Protein AF-A0A2D4MB82-F1 (afdb_monomer_lite)

Secondary structure (DSSP, 8-state):
-HHHHHHHHHHHHHHHHHHHHHHHHHHS-S-SS--TTHHHHHHHHHHHHHHS---SHHHHHHHHHHHHHHHHHHTTT----HHHHHHHHHHHHHT-S--S--SS---TT--SSSTTTTTT----GGGTTT-------GGGGG--S---HHHHHHHHHHHHHHHHHHHHHHHHHHTT-TTHHHHHHHHHHHHHHHHTTGGGS-HHHHHHHHHHHHHH----------PPPPPPPPPPPPPP---SS--TTS--SS-HHHHHHHHHHHHHHHHHHHHHHHHHHHHHHHHHHHHHHHHHHHHHHHHHHHHHHHHHHHHHHHHHHHHHHT-

InterPro domains:
  IPR007276 Nucleolar protein 14 [PF04147] (17-317)
  IPR007276 Nucleolar protein 14 [PTHR23183] (17-327)

Radius of gyration: 59.54 Å; chains: 1; bounding box: 138×46×168 Å

pLDDT: mean 82.27, std 13.87, range [28.53, 97.56]

Sequence (327 aa):
IEGIVLIMVDNLYIFFQLLYLKIITILFPTSDFWHPVVTPSLVYMSQLLTKCAVRTEEDIVKGLFICCLFLDYTSLAQRFVPELANFLLGVLHLAIPSKETQGYSLLPPFVSLGKHSNLLVVSEKSGTETWQKQNISLHVLSRSTGKNKIETNNLRLSCVALALALVQRCTVLYGELPSFREIMGPVRLLLSSLGLQATKYPPQLQELHQSVLEKLDVPGTYRPLVCDKRKPVPLKLYTPKIVKVLEFGRKQGSSKQEQERQRLVHKHRRELKGAVREIRRDNQFLAKMQLAEVMERDSERKRKVKQLFQSLAQQEGDWKALKRKKR

Structure (mmCIF, N/CA/C/O backbone):
data_AF-A0A2D4MB82-F1
#
_entry.id   AF-A0A2D4MB82-F1
#
loop_
_atom_site.group_PDB
_atom_site.id
_atom_site.type_symbol
_atom_site.label_atom_id
_atom_site.label_alt_id
_atom_site.label_comp_id
_atom_site.label_asym_id
_atom_site.label_entity_id
_atom_site.label_seq_id
_atom_site.pdbx_PDB_ins_code
_atom_site.Cartn_x
_atom_site.Cartn_y
_atom_site.Cartn_z
_atom_site.occupancy
_atom_site.B_iso_or_equiv
_atom_site.auth_seq_id
_atom_site.auth_comp_id
_atom_site.auth_asym_id
_atom_site.auth_atom_id
_atom_site.pdbx_PDB_model_num
ATOM 1 N N . ILE A 1 1 ? -8.075 10.730 48.692 1.00 44.16 1 ILE A N 1
ATOM 2 C CA . ILE A 1 1 ? -8.404 11.959 47.927 1.00 44.16 1 ILE A CA 1
ATOM 3 C C . ILE A 1 1 ? -7.367 12.173 46.826 1.00 44.16 1 ILE A C 1
ATOM 5 O O . ILE A 1 1 ? -7.759 12.234 45.671 1.00 44.16 1 ILE A O 1
ATOM 9 N N . GLU A 1 2 ? -6.067 12.121 47.129 1.00 28.53 2 GLU A N 1
ATOM 10 C CA . GLU A 1 2 ? -4.990 12.254 46.124 1.00 28.53 2 GLU A CA 1
ATOM 11 C C . GLU A 1 2 ? -5.040 11.220 44.982 1.00 28.53 2 GLU A C 1
ATOM 13 O O . GLU A 1 2 ? -4.911 11.589 43.820 1.00 28.53 2 GLU A O 1
ATOM 18 N N . GLY A 1 3 ? -5.348 9.948 45.269 1.00 31.59 3 GLY A N 1
ATOM 19 C CA . GLY A 1 3 ? -5.494 8.924 44.221 1.00 31.59 3 GLY A CA 1
ATOM 20 C C . GLY A 1 3 ? -6.690 9.132 43.278 1.00 31.59 3 GLY A C 1
ATOM 21 O O . GLY A 1 3 ? -6.634 8.731 42.124 1.00 31.59 3 GLY A O 1
ATOM 22 N N . ILE A 1 4 ? -7.760 9.793 43.735 1.00 40.44 4 ILE A N 1
ATOM 23 C CA . ILE A 1 4 ? -8.943 10.091 42.903 1.00 40.44 4 ILE A CA 1
ATOM 24 C C . ILE A 1 4 ? -8.651 11.286 41.989 1.00 40.44 4 ILE A C 1
ATOM 26 O O . ILE A 1 4 ? -9.054 11.286 40.828 1.00 40.44 4 ILE A O 1
ATOM 30 N N . VAL A 1 5 ? -7.906 12.274 42.496 1.00 34.78 5 VAL A N 1
ATOM 31 C CA . VAL A 1 5 ? -7.479 13.448 41.725 1.00 34.78 5 VAL A CA 1
ATOM 32 C C . VAL A 1 5 ? -6.521 13.038 40.604 1.00 34.78 5 VAL A C 1
ATOM 34 O O . VAL A 1 5 ? -6.728 13.458 39.472 1.00 34.78 5 VAL A O 1
ATOM 37 N N . LEU A 1 6 ? -5.551 12.154 40.868 1.00 37.03 6 LEU A N 1
ATOM 38 C CA . LEU A 1 6 ? -4.649 11.622 39.834 1.00 37.03 6 LEU A CA 1
ATOM 39 C C . LEU A 1 6 ? -5.401 10.864 38.727 1.00 37.03 6 LEU A C 1
ATOM 41 O O . LEU A 1 6 ? -5.218 11.167 37.554 1.00 37.03 6 LEU A O 1
ATOM 45 N N . ILE A 1 7 ? -6.332 9.971 39.082 1.00 45.44 7 ILE A N 1
ATOM 46 C CA . ILE A 1 7 ? -7.141 9.228 38.097 1.00 45.44 7 ILE A CA 1
ATOM 47 C C . ILE A 1 7 ? -8.039 10.169 37.272 1.00 45.44 7 ILE A C 1
ATOM 49 O O . ILE A 1 7 ? -8.259 9.935 36.082 1.00 45.44 7 ILE A O 1
ATOM 53 N N . MET A 1 8 ? -8.565 11.242 37.876 1.00 40.94 8 MET A N 1
ATOM 54 C CA . MET A 1 8 ? -9.317 12.269 37.146 1.00 40.94 8 MET A CA 1
ATOM 55 C C . MET A 1 8 ? -8.429 13.054 36.176 1.00 40.94 8 MET A C 1
ATOM 57 O O . MET A 1 8 ? -8.851 13.290 35.046 1.00 40.94 8 MET A O 1
ATOM 61 N N . VAL A 1 9 ? -7.219 13.439 36.591 1.00 49.72 9 VAL A N 1
ATOM 62 C CA . VAL A 1 9 ? -6.260 14.168 35.744 1.00 49.72 9 VAL A CA 1
ATOM 63 C C . VAL A 1 9 ? -5.805 13.298 34.568 1.00 49.72 9 VAL A C 1
ATOM 65 O O . VAL A 1 9 ? -5.815 13.767 33.428 1.00 49.72 9 VAL A O 1
ATOM 68 N N . ASP A 1 10 ? -5.520 12.018 34.810 1.00 59.19 10 ASP A N 1
ATOM 69 C CA . ASP A 1 10 ? -5.133 11.060 33.770 1.00 59.19 10 ASP A CA 1
ATOM 70 C C . ASP A 1 10 ? -6.269 10.824 32.760 1.00 59.19 10 ASP A C 1
ATOM 72 O O . ASP A 1 10 ? -6.055 10.856 31.546 1.00 59.19 10 ASP A O 1
ATOM 76 N N . ASN A 1 11 ? -7.512 10.657 33.230 1.00 60.69 11 ASN A N 1
ATOM 77 C CA . ASN A 1 11 ? -8.668 10.504 32.340 1.00 60.69 11 ASN A CA 1
ATOM 78 C C . ASN A 1 11 ? -8.973 11.775 31.534 1.00 60.69 11 ASN A C 1
ATOM 80 O O . ASN A 1 11 ? -9.380 11.676 30.372 1.00 60.69 11 ASN A O 1
ATOM 84 N N . LEU A 1 12 ? -8.752 12.960 32.111 1.00 64.19 12 LEU A N 1
ATOM 85 C CA . LEU A 1 12 ? -8.925 14.232 31.413 1.00 64.19 12 LEU A CA 1
ATOM 86 C C . LEU A 1 12 ? -7.875 14.404 30.304 1.00 64.19 12 LEU A C 1
ATOM 88 O O . LEU A 1 12 ? -8.217 14.796 29.188 1.00 64.19 12 LEU A O 1
ATOM 92 N N . TYR A 1 13 ? -6.614 14.057 30.575 1.00 71.06 13 TYR A N 1
ATOM 93 C CA . TYR A 1 13 ? -5.539 14.113 29.582 1.00 71.06 13 TYR A CA 1
ATOM 94 C C . TYR A 1 13 ? -5.801 13.169 28.400 1.00 71.06 13 TYR A C 1
ATOM 96 O O . TYR A 1 13 ? -5.684 13.568 27.239 1.00 71.06 13 TYR A O 1
ATOM 104 N N . ILE A 1 14 ? -6.256 11.944 28.683 1.00 74.56 14 ILE A N 1
ATOM 105 C CA . ILE A 1 14 ? -6.646 10.970 27.653 1.00 74.56 14 ILE A CA 1
ATOM 106 C C . ILE A 1 14 ? -7.786 11.519 26.785 1.00 74.56 14 ILE A C 1
ATOM 108 O O . ILE A 1 14 ? -7.763 11.374 25.562 1.00 74.56 14 ILE A O 1
ATOM 112 N N . PHE A 1 15 ? -8.772 12.185 27.388 1.00 77.00 15 PHE A N 1
ATOM 113 C CA . PHE A 1 15 ? -9.867 12.802 26.643 1.00 77.00 15 PHE A CA 1
ATOM 114 C C . PHE A 1 15 ? -9.373 13.899 25.684 1.00 77.00 15 PHE A C 1
ATOM 116 O O . PHE A 1 15 ? -9.753 13.905 24.511 1.00 77.00 15 PHE A O 1
ATOM 123 N N . PHE A 1 16 ? -8.471 14.776 26.136 1.00 82.00 16 PHE A N 1
ATOM 124 C CA . PHE A 1 16 ? -7.858 15.785 25.266 1.00 82.00 16 PHE A CA 1
ATOM 125 C C . PHE A 1 16 ? -7.065 15.166 24.114 1.00 82.00 16 PHE A C 1
ATOM 127 O O . PHE A 1 16 ? -7.128 15.659 22.987 1.00 82.00 16 PHE A O 1
ATOM 134 N N . GLN A 1 17 ? -6.369 14.057 24.358 1.00 85.06 17 GLN A N 1
ATOM 135 C CA . GLN A 1 17 ? -5.616 13.357 23.321 1.00 85.06 17 GLN A CA 1
ATOM 136 C C . GLN A 1 17 ? -6.526 12.757 22.237 1.00 85.06 17 GLN A C 1
ATOM 138 O O . GLN A 1 17 ? -6.220 12.847 21.048 1.00 85.06 17 GLN A O 1
ATOM 143 N N . LEU A 1 18 ? -7.684 12.214 22.621 1.00 85.06 18 LEU A N 1
ATOM 144 C CA . LEU A 1 18 ? -8.699 11.737 21.677 1.00 85.06 18 LEU A CA 1
ATOM 145 C C . LEU A 1 18 ? -9.309 12.882 20.852 1.00 85.06 18 LEU A C 1
ATOM 147 O O . LEU A 1 18 ? -9.50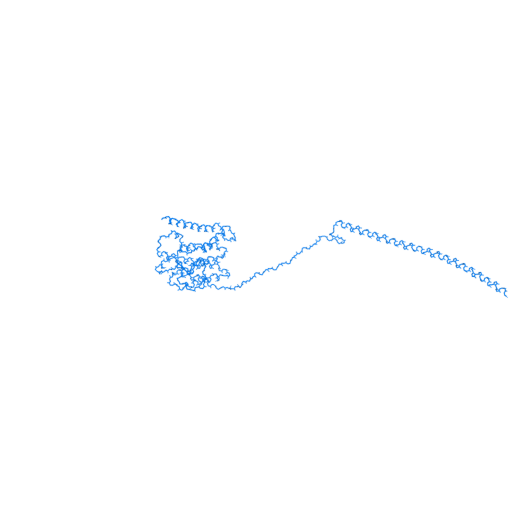0 12.741 19.641 1.00 85.06 18 LEU A O 1
ATOM 151 N N . LEU A 1 19 ? -9.570 14.035 21.476 1.00 87.88 19 LEU A N 1
ATOM 152 C CA . LEU A 1 19 ? -10.040 15.230 20.769 1.00 87.88 19 LEU A CA 1
ATOM 153 C C . LEU A 1 19 ? -9.004 15.756 19.774 1.00 87.88 19 LEU A C 1
ATOM 155 O O . LEU A 1 19 ? -9.364 16.112 18.653 1.00 87.88 19 LEU A O 1
ATOM 159 N N . TYR A 1 20 ? -7.725 15.758 20.149 1.00 91.19 20 TYR A N 1
ATOM 160 C CA . TYR A 1 20 ? -6.635 16.177 19.272 1.00 91.19 20 TYR A CA 1
ATOM 161 C C . TYR A 1 20 ? -6.609 15.361 17.971 1.00 91.19 20 TYR A C 1
ATOM 163 O O . TYR A 1 20 ? -6.527 15.925 16.878 1.00 91.19 20 TYR A O 1
ATOM 171 N N . LEU A 1 21 ? -6.793 14.041 18.068 1.00 91.50 21 LEU A N 1
ATOM 172 C CA . LEU A 1 21 ? -6.873 13.157 16.902 1.00 91.50 21 LEU A CA 1
ATOM 173 C C . LEU A 1 21 ? -8.085 13.455 16.011 1.00 91.50 21 LEU A C 1
ATOM 175 O O . LEU A 1 21 ? -7.974 13.334 14.789 1.00 91.50 21 LEU A O 1
ATOM 179 N N . LYS A 1 22 ? -9.220 13.885 16.583 1.00 91.31 22 LYS A N 1
ATOM 180 C CA . LYS A 1 22 ? -10.372 14.343 15.792 1.00 91.31 22 LYS A CA 1
ATOM 181 C C . LYS A 1 22 ? -10.084 15.673 15.100 1.00 91.31 22 LYS A C 1
ATOM 183 O O . LYS A 1 22 ? -10.397 15.813 13.922 1.00 91.31 22 LYS A O 1
ATOM 188 N N . ILE A 1 23 ? -9.464 16.627 15.788 1.00 92.94 23 ILE A N 1
ATOM 189 C CA . ILE A 1 23 ? -9.133 17.944 15.223 1.00 92.94 23 ILE A CA 1
ATOM 190 C C . ILE A 1 23 ? -8.204 17.802 14.011 1.00 92.94 23 ILE A C 1
ATOM 192 O O . ILE A 1 23 ? -8.423 18.462 12.997 1.00 92.94 23 ILE A O 1
ATOM 196 N N . ILE A 1 24 ? -7.231 16.885 14.062 1.00 92.62 24 ILE A N 1
ATOM 197 C CA . ILE A 1 24 ? -6.336 16.611 12.928 1.00 92.62 24 ILE A CA 1
ATOM 198 C C . ILE A 1 24 ? -7.120 16.232 11.658 1.00 92.62 24 ILE A C 1
ATOM 200 O O . ILE A 1 24 ? -6.752 16.701 10.586 1.00 92.62 24 ILE A O 1
ATOM 204 N N . THR A 1 25 ? -8.221 15.468 11.758 1.00 90.50 25 THR A N 1
ATOM 205 C CA . THR A 1 25 ? -9.054 15.115 10.579 1.00 90.50 25 THR A CA 1
ATOM 206 C C . THR A 1 25 ? -9.735 16.307 9.920 1.00 90.50 25 THR A C 1
ATOM 208 O O . THR A 1 25 ? -10.093 16.232 8.751 1.00 90.50 25 THR A O 1
ATOM 211 N N . ILE A 1 26 ? -9.954 17.385 10.675 1.00 91.75 26 ILE A N 1
ATOM 212 C CA . ILE A 1 26 ? -10.626 18.596 10.193 1.00 91.75 26 ILE A CA 1
ATOM 213 C C . ILE A 1 26 ? -9.596 19.564 9.603 1.00 91.75 26 ILE A C 1
ATOM 215 O O . ILE A 1 26 ? -9.878 20.239 8.619 1.00 91.75 26 ILE A O 1
ATOM 219 N N . LEU A 1 27 ? -8.407 19.637 10.208 1.00 93.94 27 LEU A N 1
ATOM 220 C CA . LEU A 1 27 ? -7.361 20.576 9.807 1.00 93.94 27 LEU A CA 1
ATOM 221 C C . LEU A 1 27 ? -6.515 20.087 8.628 1.00 93.94 27 LEU A C 1
ATOM 223 O O . LEU A 1 27 ? -6.039 20.914 7.853 1.00 93.94 27 LEU A O 1
ATOM 227 N N . PHE A 1 28 ? -6.292 18.777 8.504 1.00 92.69 28 PHE A N 1
ATOM 228 C CA . PHE A 1 28 ? -5.344 18.216 7.540 1.00 92.69 28 PHE A CA 1
ATOM 229 C C . PHE A 1 28 ? -6.004 17.220 6.578 1.00 92.69 28 PHE A C 1
ATOM 231 O O . PHE A 1 28 ? -6.907 16.484 6.979 1.00 92.69 28 PHE A O 1
ATOM 238 N N . PRO A 1 29 ? -5.528 17.142 5.319 1.00 92.50 29 PRO A N 1
ATOM 239 C CA . PRO A 1 29 ? -6.031 16.176 4.351 1.00 92.50 29 PRO A CA 1
ATOM 240 C C . PRO A 1 29 ? -5.658 14.742 4.752 1.00 92.50 29 PRO A C 1
ATOM 242 O O . PRO A 1 29 ? -4.519 14.446 5.113 1.00 92.50 29 PRO A O 1
ATOM 245 N N . THR A 1 30 ? -6.623 13.827 4.662 1.00 90.38 30 THR A N 1
ATOM 246 C CA . THR A 1 30 ? -6.453 12.410 5.033 1.00 90.38 30 THR A CA 1
ATOM 247 C C . THR A 1 30 ? -6.207 11.487 3.830 1.00 90.38 30 THR A C 1
ATOM 249 O O . THR A 1 30 ? -5.938 10.299 4.005 1.00 90.38 30 THR A O 1
ATOM 252 N N . SER A 1 31 ? -6.253 12.020 2.603 1.00 90.69 31 SER A N 1
ATOM 253 C CA . SER A 1 31 ? -6.076 11.270 1.351 1.00 90.69 31 SER A CA 1
ATOM 254 C C . SER A 1 31 ? -4.615 11.021 0.955 1.00 90.69 31 SER A C 1
ATOM 256 O O . SER A 1 31 ? -4.322 10.042 0.265 1.00 90.69 31 SER A O 1
ATOM 258 N N . ASP A 1 32 ? -3.696 11.890 1.376 1.00 91.25 32 ASP A N 1
ATOM 259 C CA . ASP A 1 32 ? -2.316 11.932 0.875 1.00 91.25 32 ASP A CA 1
ATOM 260 C C . ASP A 1 32 ? -1.520 10.672 1.201 1.00 91.25 32 ASP A C 1
ATOM 262 O O . ASP A 1 32 ? -1.630 10.125 2.300 1.00 91.25 32 ASP A O 1
ATOM 266 N N . PHE A 1 33 ? -0.673 10.214 0.267 1.00 88.62 33 PHE A N 1
ATOM 267 C CA . PHE A 1 33 ? 0.158 9.012 0.443 1.00 88.62 33 PHE A CA 1
ATOM 268 C C . PHE A 1 33 ? 0.945 9.043 1.762 1.00 88.62 33 PHE A C 1
ATOM 270 O O . PHE A 1 33 ? 0.867 8.100 2.553 1.00 88.62 33 PHE A O 1
ATOM 277 N N . TRP A 1 34 ? 1.614 10.164 2.026 1.00 92.62 34 TRP A N 1
ATOM 278 C CA . TRP A 1 34 ? 2.349 10.435 3.254 1.00 92.62 34 TRP A CA 1
ATOM 279 C C . TRP A 1 34 ? 2.125 11.888 3.676 1.00 92.62 34 TRP A C 1
ATOM 281 O O . TRP A 1 34 ? 2.213 12.787 2.842 1.00 92.62 34 TRP A O 1
ATOM 291 N N . HIS A 1 35 ? 1.859 12.115 4.962 1.00 93.19 35 HIS A N 1
ATOM 292 C CA . HIS A 1 35 ? 1.662 13.448 5.526 1.00 93.19 35 HIS A CA 1
ATOM 293 C C . HIS A 1 35 ? 2.328 13.529 6.910 1.00 93.19 35 HIS A C 1
ATOM 295 O O . HIS A 1 35 ? 2.111 12.638 7.740 1.00 93.19 35 HIS A O 1
ATOM 301 N N . PRO A 1 36 ? 3.090 14.597 7.209 1.00 94.31 36 PRO A N 1
ATOM 302 C CA . PRO A 1 36 ? 3.935 14.680 8.402 1.00 94.31 36 PRO A CA 1
ATOM 303 C C . PRO A 1 36 ? 3.171 14.635 9.730 1.00 94.31 36 PRO A C 1
ATOM 305 O O . PRO A 1 36 ? 3.769 14.308 10.746 1.00 94.31 36 PRO A O 1
ATOM 308 N N . VAL A 1 37 ? 1.868 14.943 9.742 1.00 93.94 37 VAL A N 1
ATOM 309 C CA . VAL A 1 37 ? 1.029 14.916 10.960 1.00 93.94 37 VAL A CA 1
ATOM 310 C C . VAL A 1 37 ? 0.039 13.747 10.962 1.00 93.94 37 VAL A C 1
ATOM 312 O O . VAL A 1 37 ? -0.203 13.135 11.997 1.00 93.94 37 VAL A O 1
ATOM 315 N N . VAL A 1 38 ? -0.512 13.396 9.796 1.00 93.38 38 VAL A N 1
ATOM 316 C CA . VAL A 1 38 ? -1.610 12.415 9.684 1.00 93.38 38 VAL A CA 1
ATOM 317 C C . VAL A 1 38 ? -1.066 10.989 9.674 1.00 93.38 38 VAL A C 1
ATOM 319 O O . VAL A 1 38 ? -1.625 10.094 10.299 1.00 93.38 38 VAL A O 1
ATOM 322 N N . THR A 1 39 ? 0.064 10.753 9.006 1.00 92.38 39 THR A N 1
ATOM 323 C CA . THR A 1 39 ? 0.702 9.435 9.024 1.00 92.38 39 THR A CA 1
ATOM 324 C C . THR A 1 39 ? 1.157 9.031 10.433 1.00 92.38 39 THR A C 1
ATOM 326 O O . THR A 1 39 ? 0.819 7.921 10.846 1.00 92.38 39 THR A O 1
ATOM 329 N N . PRO A 1 40 ? 1.849 9.879 11.226 1.00 93.94 40 PRO A N 1
ATOM 330 C CA . PRO A 1 40 ? 2.167 9.509 12.602 1.00 93.94 40 PRO A CA 1
ATOM 331 C C . PRO A 1 40 ? 0.933 9.429 13.507 1.00 93.94 40 PRO A C 1
ATOM 333 O O . PRO A 1 40 ? 0.932 8.590 14.404 1.00 93.94 40 PRO A O 1
ATOM 336 N N . SER A 1 41 ? -0.132 10.212 13.278 1.00 92.44 41 SER A N 1
ATOM 337 C CA . SER A 1 41 ? -1.369 10.059 14.060 1.00 92.44 41 SER A CA 1
ATOM 338 C C . SER A 1 41 ? -2.050 8.710 13.799 1.00 92.44 41 SER A C 1
ATOM 340 O O . SER A 1 41 ? -2.489 8.065 14.748 1.00 92.44 41 SER A O 1
ATOM 342 N N . LEU A 1 42 ? -2.056 8.224 12.552 1.00 92.94 42 LEU A N 1
ATOM 343 C CA . LEU A 1 42 ? -2.518 6.875 12.197 1.00 92.94 42 LEU A CA 1
ATOM 344 C C . LEU A 1 42 ? -1.701 5.778 12.894 1.00 92.94 42 LEU A C 1
ATOM 346 O O . LEU A 1 42 ? -2.279 4.850 13.456 1.00 92.94 42 LEU A O 1
ATOM 350 N N . VAL A 1 43 ? -0.369 5.902 12.903 1.00 93.38 43 VAL A N 1
ATOM 351 C CA . VAL A 1 43 ? 0.520 4.958 13.607 1.00 93.38 43 VAL A CA 1
ATOM 352 C C . VAL A 1 43 ? 0.297 5.013 15.120 1.00 93.38 43 VAL A C 1
ATOM 354 O O . VAL A 1 43 ? 0.285 3.986 15.792 1.00 93.38 43 VAL A O 1
ATOM 357 N N . TYR A 1 44 ? 0.083 6.202 15.678 1.00 92.88 44 TYR A N 1
ATOM 358 C CA . TYR A 1 44 ? -0.217 6.348 17.096 1.00 92.88 44 TYR A CA 1
ATOM 359 C C . TYR A 1 44 ? -1.553 5.683 17.460 1.00 92.88 44 TYR A C 1
ATOM 361 O O . TYR A 1 44 ? -1.630 4.914 18.418 1.00 92.88 44 TYR A O 1
ATOM 369 N N . MET A 1 45 ? -2.597 5.892 16.655 1.00 92.25 45 MET A N 1
ATOM 370 C CA . MET A 1 45 ? -3.886 5.226 16.848 1.00 92.25 45 MET A CA 1
ATOM 371 C C . MET A 1 45 ? -3.778 3.696 16.721 1.00 92.25 45 MET A C 1
ATOM 373 O O . MET A 1 45 ? -4.468 2.980 17.448 1.00 92.25 45 MET A O 1
ATOM 377 N N . SER A 1 46 ? -2.898 3.164 15.863 1.00 92.62 46 SER A N 1
ATOM 378 C CA . SER A 1 46 ? -2.737 1.709 15.713 1.00 92.62 46 SER A CA 1
ATOM 379 C C . SER A 1 46 ? -2.025 1.100 16.921 1.00 92.62 46 SER A C 1
ATOM 381 O O . SER A 1 46 ? -2.398 0.024 17.400 1.00 92.62 46 SER A O 1
ATOM 383 N N . GLN A 1 47 ? -1.061 1.825 17.492 1.00 91.31 47 GLN A N 1
ATOM 384 C CA . GLN A 1 47 ? -0.441 1.473 18.768 1.00 91.31 47 GLN A CA 1
ATOM 385 C C . GLN A 1 47 ? -1.458 1.471 19.913 1.00 91.31 47 GLN A C 1
ATOM 387 O O . GLN A 1 47 ? -1.447 0.537 20.714 1.00 91.31 47 GLN A O 1
ATOM 392 N N . LEU A 1 48 ? -2.366 2.451 19.968 1.00 90.19 48 LEU A N 1
ATOM 393 C CA . LEU A 1 48 ? -3.432 2.478 20.974 1.00 90.19 48 LEU A CA 1
ATOM 394 C C . LEU A 1 48 ? -4.338 1.242 20.886 1.00 90.19 48 LEU A C 1
ATOM 396 O O . LEU A 1 48 ? -4.622 0.627 21.909 1.00 90.19 48 LEU A O 1
ATOM 400 N N . LEU A 1 49 ? -4.744 0.823 19.684 1.00 89.31 49 LEU A N 1
ATOM 401 C CA . LEU A 1 49 ? -5.606 -0.356 19.526 1.00 89.31 49 LEU A CA 1
ATOM 402 C C . LEU A 1 49 ? -4.899 -1.684 19.845 1.00 89.31 49 LEU A C 1
ATOM 404 O O . LEU A 1 49 ? -5.557 -2.636 20.259 1.00 89.31 49 LEU A O 1
ATOM 408 N N . THR A 1 50 ? -3.580 -1.769 19.653 1.00 88.31 50 THR A N 1
ATOM 409 C CA . THR A 1 50 ? -2.824 -3.029 19.794 1.00 88.31 50 THR A CA 1
ATOM 410 C C . THR A 1 50 ? -2.159 -3.204 21.157 1.00 88.31 50 THR A C 1
ATOM 412 O O . THR A 1 50 ? -2.082 -4.320 21.671 1.00 88.31 50 THR A O 1
ATOM 415 N N . LYS A 1 51 ? -1.636 -2.123 21.746 1.00 86.75 51 LYS A N 1
ATOM 416 C CA . LYS A 1 51 ? -0.847 -2.169 22.988 1.00 86.75 51 LYS A CA 1
ATOM 417 C C . LYS A 1 51 ? -1.690 -1.963 24.242 1.00 86.75 51 LYS A C 1
ATOM 419 O O . LYS A 1 51 ? -1.306 -2.455 25.303 1.00 86.75 51 LYS A O 1
ATOM 424 N N . CYS A 1 52 ? -2.813 -1.254 24.152 1.00 84.38 52 CYS A N 1
ATOM 425 C CA . CYS A 1 52 ? -3.657 -0.991 25.313 1.00 84.38 52 CYS A CA 1
ATOM 426 C C . CYS A 1 52 ? -4.508 -2.221 25.655 1.00 84.38 52 CYS A C 1
ATOM 428 O O . CYS A 1 52 ? -5.380 -2.630 24.893 1.00 84.38 52 CYS A O 1
ATOM 430 N N . ALA A 1 53 ? -4.266 -2.808 26.828 1.00 82.88 53 ALA A N 1
ATOM 431 C CA . ALA A 1 53 ? -5.072 -3.913 27.332 1.00 82.88 53 ALA A CA 1
ATOM 432 C C . ALA A 1 53 ? -6.460 -3.424 27.768 1.00 82.88 53 ALA A C 1
ATOM 434 O O . ALA A 1 53 ? -6.571 -2.538 28.613 1.00 82.88 53 ALA A O 1
ATOM 435 N N . VAL A 1 54 ? -7.514 -4.046 27.241 1.00 84.62 54 VAL A N 1
ATOM 436 C CA . VAL A 1 54 ? -8.902 -3.731 27.598 1.00 84.62 54 VAL A CA 1
ATOM 437 C C . VAL A 1 54 ? -9.239 -4.374 28.945 1.00 84.62 54 VAL A C 1
ATOM 439 O O . VAL A 1 54 ? -9.339 -5.599 29.046 1.00 84.62 54 VAL A O 1
ATOM 442 N N . ARG A 1 55 ? -9.391 -3.560 29.997 1.00 81.56 55 ARG A N 1
ATOM 443 C CA . ARG A 1 55 ? -9.709 -4.039 31.358 1.00 81.56 55 ARG A CA 1
ATOM 444 C C . ARG A 1 55 ? -11.080 -3.585 31.834 1.00 81.56 55 ARG A C 1
ATOM 446 O O . ARG A 1 55 ? -11.708 -4.290 32.625 1.00 81.56 55 ARG A O 1
ATOM 453 N N . THR A 1 56 ? -11.530 -2.429 31.358 1.00 83.19 56 THR A N 1
ATOM 454 C CA . THR A 1 56 ? -12.785 -1.793 31.760 1.00 83.19 56 THR A CA 1
ATOM 455 C C . THR A 1 56 ? -13.696 -1.534 30.561 1.00 83.19 56 THR A C 1
ATOM 457 O O . THR A 1 56 ? -13.256 -1.508 29.413 1.00 83.19 56 THR A O 1
ATOM 460 N N . GLU A 1 57 ? -14.986 -1.311 30.822 1.00 81.75 57 GLU A N 1
ATOM 461 C CA . GLU A 1 57 ? -15.954 -0.891 29.794 1.00 81.75 57 GLU A CA 1
ATOM 462 C C . GLU A 1 57 ? -15.594 0.479 29.191 1.00 81.75 57 GLU A C 1
ATOM 464 O O . GLU A 1 57 ? -15.868 0.744 28.025 1.00 81.75 57 GLU A O 1
ATOM 469 N N . GLU A 1 58 ? -14.931 1.345 29.960 1.00 83.50 58 GLU A N 1
ATOM 470 C CA . GLU A 1 58 ? -14.484 2.663 29.498 1.00 83.50 58 GLU A CA 1
ATOM 471 C C . GLU A 1 58 ? -13.368 2.547 28.459 1.00 83.50 58 GLU A C 1
ATOM 473 O O . GLU A 1 58 ? -13.375 3.281 27.471 1.00 83.50 58 GLU A O 1
ATOM 478 N N . ASP A 1 59 ? -12.458 1.585 28.625 1.00 85.62 59 ASP A N 1
ATOM 479 C CA . ASP A 1 59 ? -11.413 1.293 27.637 1.00 85.62 59 ASP A CA 1
ATOM 480 C C . ASP A 1 59 ? -12.020 0.838 26.303 1.00 85.62 59 ASP A C 1
ATOM 482 O O . ASP A 1 59 ? -11.523 1.201 25.237 1.00 85.62 59 ASP A O 1
ATOM 486 N N . ILE A 1 60 ? -13.137 0.100 26.352 1.00 87.62 60 ILE A N 1
ATOM 487 C CA . ILE A 1 60 ? -13.883 -0.319 25.157 1.00 87.62 60 ILE A CA 1
ATOM 488 C C . ILE A 1 60 ? -14.470 0.899 24.450 1.00 87.62 60 ILE A C 1
ATOM 490 O O . ILE A 1 60 ? -14.323 1.023 23.237 1.00 87.62 60 ILE A O 1
ATOM 494 N N . VAL A 1 61 ? -15.089 1.827 25.186 1.00 88.25 61 VAL A N 1
ATOM 495 C CA . VAL A 1 61 ? -15.633 3.066 24.606 1.00 88.25 61 VAL A CA 1
ATOM 496 C C . VAL A 1 61 ? -14.521 3.915 23.979 1.00 88.25 61 VAL A C 1
ATOM 498 O O . VAL A 1 61 ? -14.684 4.388 22.853 1.00 88.25 61 VAL A O 1
ATOM 501 N N . LYS A 1 62 ? -13.373 4.067 24.658 1.00 87.69 62 LYS A N 1
ATOM 502 C CA . LYS A 1 62 ? -12.192 4.775 24.125 1.00 87.69 62 LYS A CA 1
ATOM 503 C C . LYS A 1 62 ? -11.690 4.117 22.833 1.00 87.69 62 LYS A C 1
ATOM 505 O O . LYS A 1 62 ? -11.471 4.807 21.840 1.00 87.69 62 LYS A O 1
ATOM 510 N N . GLY A 1 63 ? -11.566 2.791 22.817 1.00 90.12 63 GLY A N 1
ATOM 511 C CA . GLY A 1 63 ? -11.146 2.039 21.635 1.00 90.12 63 GLY A CA 1
ATOM 512 C C . GLY A 1 63 ? -12.140 2.133 20.475 1.00 90.12 63 GLY A C 1
ATOM 513 O O . GLY A 1 63 ? -11.738 2.416 19.352 1.00 90.12 63 GLY A O 1
ATOM 514 N N . LEU A 1 64 ? -13.445 2.007 20.742 1.00 90.62 64 LEU A N 1
ATOM 515 C CA . LEU A 1 64 ? -14.497 2.181 19.733 1.00 90.62 64 LEU A CA 1
ATOM 516 C C . LEU A 1 64 ? -14.503 3.598 19.146 1.00 90.62 64 LEU A C 1
ATOM 518 O O . LEU A 1 64 ? -14.716 3.759 17.946 1.00 90.62 64 LEU A O 1
ATOM 522 N N . PHE A 1 65 ? -14.218 4.622 19.954 1.00 90.94 65 PHE A N 1
ATOM 523 C CA . PHE A 1 65 ? -14.049 5.986 19.458 1.00 90.94 65 PHE A CA 1
ATOM 524 C C . PHE A 1 65 ? -12.848 6.106 18.507 1.00 90.94 65 PHE A C 1
ATOM 526 O O . PHE A 1 65 ? -12.975 6.696 17.435 1.00 90.94 65 PHE A O 1
ATOM 533 N N . ILE A 1 66 ? -11.709 5.491 18.841 1.00 92.25 66 ILE A N 1
ATOM 534 C CA . ILE A 1 66 ? -10.541 5.431 17.946 1.00 92.25 66 ILE A CA 1
ATOM 535 C C . ILE A 1 66 ? -10.887 4.676 16.654 1.00 92.25 66 ILE A C 1
ATOM 537 O O . ILE A 1 66 ? -10.492 5.103 15.573 1.00 92.25 66 ILE A O 1
ATOM 541 N N . CYS A 1 67 ? -11.675 3.600 16.728 1.00 93.62 67 CYS A N 1
ATOM 542 C CA . CYS A 1 67 ? -12.160 2.886 15.548 1.00 93.62 67 CYS A CA 1
ATOM 543 C C . CYS A 1 67 ? -13.039 3.764 14.642 1.00 93.62 67 CYS A C 1
ATOM 545 O O . CYS A 1 67 ? -12.884 3.721 13.421 1.00 93.62 67 CYS A O 1
ATOM 547 N N . CYS A 1 68 ? -13.923 4.588 15.218 1.00 93.12 68 CYS A N 1
ATOM 548 C CA . CYS A 1 68 ? -14.675 5.595 14.465 1.00 93.12 68 CYS A CA 1
ATOM 549 C C . CYS A 1 68 ? -13.739 6.582 13.763 1.00 93.12 68 CYS A C 1
ATOM 551 O O . CYS A 1 68 ? -13.906 6.829 12.572 1.00 93.12 68 CYS A O 1
ATOM 553 N N . LEU A 1 69 ? -12.746 7.117 14.485 1.00 92.25 69 LEU A N 1
ATOM 554 C CA . LEU A 1 69 ? -11.768 8.036 13.905 1.00 92.25 69 LEU A CA 1
ATOM 555 C C . LEU A 1 69 ? -11.022 7.383 12.748 1.00 92.25 69 LEU A C 1
ATOM 557 O O . LEU A 1 69 ? -10.948 7.974 11.680 1.00 92.25 69 LEU A O 1
ATOM 561 N N . PHE A 1 70 ? -10.523 6.160 12.915 1.00 93.25 70 PHE A N 1
ATOM 562 C CA . PHE A 1 70 ? -9.822 5.450 11.848 1.00 93.25 70 PHE A CA 1
ATOM 563 C C . PHE A 1 70 ? -10.630 5.37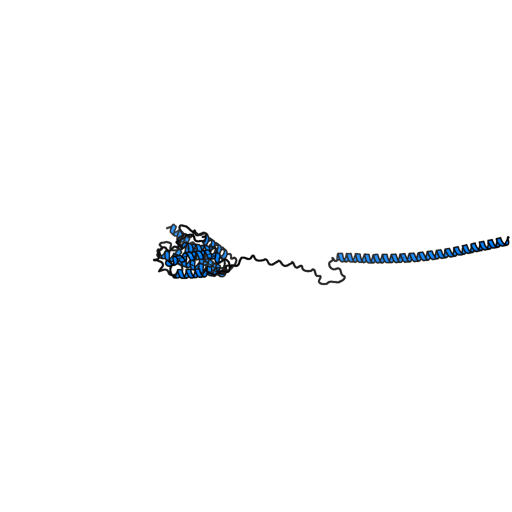3 10.559 1.00 93.25 70 PHE A C 1
ATOM 565 O O . PHE A 1 70 ? -10.079 5.636 9.495 1.00 93.25 70 PHE A O 1
ATOM 572 N N . LEU A 1 71 ? -11.923 5.065 10.658 1.00 92.38 71 LEU A N 1
ATOM 573 C CA . LEU A 1 71 ? -12.811 5.028 9.499 1.00 92.38 71 LEU A CA 1
ATOM 574 C C . LEU A 1 71 ? -13.002 6.412 8.870 1.00 92.38 71 LEU A C 1
ATOM 576 O O . LEU A 1 71 ? -13.069 6.506 7.650 1.00 92.38 71 LEU A O 1
ATOM 580 N N . ASP A 1 72 ? -13.038 7.483 9.666 1.00 92.00 72 ASP A N 1
ATOM 581 C CA . ASP A 1 72 ? -13.063 8.852 9.139 1.00 92.00 72 ASP A CA 1
ATOM 582 C C . ASP A 1 72 ? -11.755 9.172 8.384 1.00 92.00 72 ASP A C 1
ATOM 584 O O . ASP A 1 72 ? -11.802 9.681 7.263 1.00 92.00 72 ASP A O 1
ATOM 588 N N . TYR A 1 73 ? -10.593 8.814 8.948 1.00 92.50 73 TYR A N 1
ATOM 589 C CA . TYR A 1 73 ? -9.284 8.994 8.305 1.00 92.50 73 TYR A CA 1
ATOM 590 C C . TYR A 1 73 ? -9.165 8.196 6.999 1.00 92.50 73 TYR A C 1
ATOM 592 O O . TYR A 1 73 ? -8.615 8.700 6.022 1.00 92.50 73 TYR A O 1
ATOM 600 N N . THR A 1 74 ? -9.655 6.956 6.959 1.00 91.44 74 THR A N 1
ATOM 601 C CA . THR A 1 74 ? -9.516 6.080 5.786 1.00 91.44 74 THR A CA 1
ATOM 602 C C . THR A 1 74 ? -10.679 6.163 4.806 1.00 91.44 74 THR A C 1
ATOM 604 O O . THR A 1 74 ? -10.581 5.572 3.734 1.00 91.44 74 THR A O 1
ATOM 607 N N . SER A 1 75 ? -11.733 6.925 5.110 1.00 90.25 75 SER A N 1
ATOM 608 C CA . SER A 1 75 ? -12.934 7.045 4.270 1.00 90.25 75 SER A CA 1
ATOM 609 C C . SER A 1 75 ? -12.630 7.424 2.815 1.00 90.25 75 SER A C 1
ATOM 611 O O . SER A 1 75 ? -13.169 6.808 1.900 1.00 90.25 75 SER A O 1
ATOM 613 N N . LEU A 1 76 ? -11.736 8.396 2.599 1.00 88.94 76 LEU A N 1
ATOM 614 C CA . LEU A 1 76 ? -11.333 8.858 1.266 1.00 88.94 76 LEU A CA 1
ATOM 615 C C . LEU A 1 76 ? -10.209 8.014 0.657 1.00 88.94 76 LEU A C 1
ATOM 617 O O . LEU A 1 76 ? -10.201 7.764 -0.542 1.00 88.94 76 LEU A O 1
ATOM 621 N N . ALA A 1 77 ? -9.241 7.596 1.475 1.00 88.38 77 ALA A N 1
ATOM 622 C CA . ALA A 1 77 ? -8.054 6.888 1.000 1.00 88.38 77 ALA A CA 1
ATOM 623 C C . ALA A 1 77 ? -8.285 5.381 0.778 1.00 88.38 77 ALA A C 1
ATOM 625 O O . ALA A 1 77 ? -7.425 4.726 0.193 1.00 88.38 77 ALA A O 1
ATOM 626 N N . GLN A 1 78 ? -9.380 4.832 1.319 1.00 89.00 78 GLN A N 1
ATOM 627 C CA . GLN A 1 78 ? -9.751 3.409 1.313 1.00 89.00 78 GLN A CA 1
ATOM 628 C C . GLN A 1 78 ? -8.611 2.459 1.721 1.00 89.00 78 GLN A C 1
ATOM 630 O O . GLN A 1 78 ? -8.509 1.318 1.272 1.00 89.00 78 GLN A O 1
ATOM 635 N N . ARG A 1 79 ? -7.722 2.924 2.606 1.00 90.38 79 ARG A N 1
ATOM 636 C CA . ARG A 1 79 ? -6.600 2.118 3.095 1.00 90.38 79 ARG A CA 1
ATOM 637 C C . ARG A 1 79 ? -7.090 1.087 4.091 1.00 90.38 79 ARG A C 1
ATOM 639 O O . ARG A 1 79 ? -7.851 1.407 5.001 1.00 90.38 79 ARG A O 1
ATOM 646 N N . PHE A 1 80 ? -6.587 -0.132 3.947 1.00 91.69 80 PHE A N 1
ATOM 647 C CA . PHE A 1 80 ? -6.878 -1.208 4.877 1.00 91.69 80 PHE A CA 1
ATOM 648 C C . PHE A 1 80 ? -6.100 -1.042 6.189 1.00 91.69 80 PHE A C 1
ATOM 650 O O . PHE A 1 80 ? -4.877 -0.905 6.174 1.00 91.69 80 PHE A O 1
ATOM 657 N N . VAL A 1 81 ? -6.817 -1.087 7.316 1.00 92.94 81 VAL A N 1
ATOM 658 C CA . VAL A 1 81 ? -6.252 -1.031 8.674 1.00 92.94 81 VAL A CA 1
ATOM 659 C C . VAL A 1 81 ? -6.553 -2.354 9.392 1.00 92.94 81 VAL A C 1
ATOM 661 O O . VAL A 1 81 ? -7.699 -2.573 9.800 1.00 92.94 81 VAL A O 1
ATOM 664 N N . PRO A 1 82 ? -5.568 -3.257 9.553 1.00 91.69 82 PRO A N 1
ATOM 665 C CA . PRO A 1 82 ? -5.791 -4.564 10.171 1.00 91.69 82 PRO A CA 1
ATOM 666 C C . PRO A 1 82 ? -6.106 -4.472 11.670 1.00 91.69 82 PRO A C 1
ATOM 668 O O . PRO A 1 82 ? -6.904 -5.254 12.184 1.00 91.69 82 PRO A O 1
ATOM 671 N N . GLU A 1 83 ? -5.530 -3.502 12.382 1.00 92.25 83 GLU A N 1
ATOM 672 C CA . GLU A 1 83 ? -5.731 -3.317 13.823 1.00 92.25 83 GLU A CA 1
ATOM 673 C C . GLU A 1 83 ? -7.190 -2.995 14.152 1.00 92.25 83 GLU A C 1
ATOM 675 O O . GLU A 1 83 ? -7.718 -3.464 15.157 1.00 92.25 83 GLU A O 1
ATOM 680 N N . LEU A 1 84 ? -7.858 -2.248 13.271 1.00 92.44 84 LEU A N 1
ATOM 681 C CA . LEU A 1 84 ? -9.277 -1.933 13.376 1.00 92.44 84 LEU A CA 1
ATOM 682 C C . LEU A 1 84 ? -10.136 -3.202 13.308 1.00 92.44 84 LEU A C 1
ATOM 684 O O . LEU A 1 84 ? -10.991 -3.411 14.167 1.00 92.44 84 LEU A O 1
ATOM 688 N N . ALA A 1 85 ? -9.898 -4.056 12.308 1.00 91.69 85 ALA A N 1
ATOM 689 C CA . ALA A 1 85 ? -10.640 -5.305 12.144 1.00 91.69 85 ALA A CA 1
ATOM 690 C C . ALA A 1 85 ? -10.422 -6.244 13.343 1.00 91.69 85 ALA A C 1
ATOM 692 O O . ALA A 1 85 ? -11.382 -6.789 13.889 1.00 91.69 85 ALA A O 1
ATOM 693 N N . ASN A 1 86 ? -9.176 -6.353 13.811 1.00 91.44 86 ASN A N 1
ATOM 694 C CA . ASN A 1 86 ? -8.818 -7.156 14.980 1.00 91.44 86 ASN A CA 1
ATOM 695 C C . ASN A 1 86 ? -9.463 -6.635 16.268 1.00 91.44 86 ASN A C 1
ATOM 697 O O . ASN A 1 86 ? -9.939 -7.423 17.086 1.00 91.44 86 ASN A O 1
ATOM 701 N N . PHE A 1 87 ? -9.508 -5.313 16.454 1.00 91.56 87 PHE A N 1
ATOM 702 C CA . PHE A 1 87 ? -10.129 -4.721 17.632 1.00 91.56 87 PHE A CA 1
ATOM 703 C C . PHE A 1 87 ? -11.644 -4.945 17.643 1.00 91.56 87 PHE A C 1
ATOM 705 O O . PHE A 1 87 ? -12.191 -5.360 18.663 1.00 91.56 87 PHE A O 1
ATOM 712 N N . LEU A 1 88 ? -12.323 -4.750 16.507 1.00 91.00 88 LEU A N 1
ATOM 713 C CA . LEU A 1 88 ? -13.760 -5.020 16.382 1.00 91.00 88 LEU A CA 1
ATOM 714 C C . LEU A 1 88 ? -14.086 -6.502 16.623 1.00 91.00 88 LEU A C 1
ATOM 716 O O . LEU A 1 88 ? -15.043 -6.804 17.337 1.00 91.00 88 LEU A O 1
ATOM 720 N N . LEU A 1 89 ? -13.263 -7.416 16.098 1.00 89.62 89 LEU A N 1
ATOM 721 C CA . LEU A 1 89 ? -13.353 -8.852 16.376 1.00 89.62 89 LEU A CA 1
ATOM 722 C C . LEU A 1 89 ? -13.251 -9.135 17.884 1.00 89.62 89 LEU A C 1
ATOM 724 O O . LEU A 1 89 ? -14.083 -9.847 18.445 1.00 89.62 89 LEU A O 1
ATOM 728 N N . GLY A 1 90 ? -12.260 -8.538 18.549 1.00 88.25 90 GLY A N 1
ATOM 729 C CA . GLY A 1 90 ? -12.047 -8.680 19.988 1.00 88.25 90 GLY A CA 1
ATOM 730 C C . GLY A 1 90 ? -13.209 -8.147 20.826 1.00 88.25 90 GLY A C 1
ATOM 731 O O . GLY A 1 90 ? -13.669 -8.829 21.740 1.00 88.25 90 GLY A O 1
ATOM 732 N N . VAL A 1 91 ? -13.743 -6.969 20.488 1.00 88.69 91 VAL A N 1
ATOM 733 C CA . VAL A 1 91 ? -14.904 -6.376 21.175 1.00 88.69 91 VAL A CA 1
ATOM 734 C C . VAL A 1 91 ? -16.147 -7.252 21.022 1.00 88.69 91 VAL A C 1
ATOM 736 O O . VAL A 1 91 ? -16.839 -7.502 22.007 1.00 88.69 91 VAL A O 1
ATOM 739 N N . LEU A 1 92 ? -16.421 -7.766 19.821 1.00 86.88 92 LEU A N 1
ATOM 740 C CA . LEU A 1 92 ? -17.551 -8.673 19.603 1.00 86.88 92 LEU A CA 1
ATOM 741 C C . LEU A 1 92 ? -17.367 -10.000 20.350 1.00 86.88 92 LEU A C 1
ATOM 743 O O . LEU A 1 92 ? -18.327 -10.518 20.916 1.00 86.88 92 LEU A O 1
ATOM 747 N N . HIS A 1 93 ? -16.138 -10.513 20.433 1.00 85.25 93 HIS A N 1
ATOM 748 C CA . HIS A 1 93 ? -15.841 -11.703 21.227 1.00 85.25 93 HIS A CA 1
ATOM 749 C C . HIS A 1 93 ? -16.113 -11.499 22.729 1.00 85.25 93 HIS A C 1
ATOM 751 O O . HIS A 1 93 ? -16.643 -12.398 23.380 1.00 85.25 93 HIS A O 1
ATOM 757 N N . LEU A 1 94 ? -15.826 -10.312 23.282 1.00 84.56 94 LEU A N 1
ATOM 758 C CA . LEU A 1 94 ? -16.122 -9.984 24.688 1.00 84.56 94 LEU A CA 1
ATOM 759 C C . LEU A 1 94 ? -17.622 -9.990 25.025 1.00 84.56 94 LEU A C 1
ATOM 761 O O . LEU A 1 94 ? -17.977 -10.043 26.206 1.00 84.56 94 LEU A O 1
ATOM 765 N N . ALA A 1 95 ? -18.493 -9.896 24.017 1.00 80.50 95 ALA A N 1
ATOM 766 C CA . ALA A 1 95 ? -19.942 -9.941 24.188 1.00 80.50 95 ALA A CA 1
ATOM 767 C C . ALA A 1 95 ? -20.499 -11.376 24.252 1.00 80.50 95 ALA A C 1
ATOM 769 O O . ALA A 1 95 ? -21.659 -11.555 24.621 1.00 80.50 95 ALA A O 1
ATOM 770 N N . ILE A 1 96 ? -19.693 -12.398 23.931 1.00 77.19 96 ILE A N 1
ATOM 771 C CA . ILE A 1 96 ? -20.135 -13.795 23.859 1.00 77.19 96 ILE A CA 1
ATOM 772 C C . ILE A 1 96 ? -19.871 -14.520 25.192 1.00 77.19 96 ILE A C 1
ATOM 774 O O . ILE A 1 96 ? -18.724 -14.582 25.644 1.00 77.19 96 ILE A O 1
ATOM 778 N N . PRO A 1 97 ? -20.897 -15.133 25.819 1.00 68.44 97 PRO A N 1
ATOM 779 C CA . PRO A 1 97 ? -20.735 -15.835 27.094 1.00 68.44 97 PRO A CA 1
ATOM 780 C C . PRO A 1 97 ? -20.132 -17.245 26.965 1.00 68.44 97 PRO A C 1
ATOM 782 O O . PRO A 1 97 ? -19.462 -17.698 27.889 1.00 68.44 97 PRO A O 1
ATOM 785 N N . SER A 1 98 ? -20.359 -17.949 25.849 1.00 64.06 98 SER A N 1
ATOM 786 C CA . SER A 1 98 ? -19.913 -19.333 25.615 1.00 64.06 98 SER A CA 1
ATOM 787 C C . SER A 1 98 ? -18.750 -19.373 24.621 1.00 64.06 98 SER A C 1
ATOM 789 O O . SER A 1 98 ? -18.930 -19.104 23.434 1.00 64.06 98 SER A O 1
ATOM 791 N N . LYS A 1 99 ? -17.551 -19.703 25.106 1.00 65.75 99 LYS A N 1
ATOM 792 C CA . LYS A 1 99 ? -16.278 -19.527 24.378 1.00 65.75 99 LYS A CA 1
ATOM 793 C C . LYS A 1 99 ? -15.707 -20.803 23.764 1.00 65.75 99 LYS A C 1
ATOM 795 O O . LYS A 1 99 ? -14.520 -20.858 23.452 1.00 65.75 99 LYS A O 1
ATOM 800 N N . GLU A 1 100 ? -16.521 -21.839 23.625 1.00 52.41 100 GLU A N 1
ATOM 801 C CA . GLU A 1 100 ? -16.036 -23.136 23.163 1.00 52.41 100 GLU A CA 1
ATOM 802 C C . GLU A 1 100 ? -15.684 -23.100 21.669 1.00 52.41 100 GLU A C 1
ATOM 804 O O . GLU A 1 100 ? -16.455 -22.598 20.852 1.00 52.41 100 GLU A O 1
ATOM 809 N N . THR A 1 101 ? -14.473 -23.590 21.363 1.00 54.28 101 THR A N 1
ATOM 810 C CA . THR A 1 101 ? -13.903 -23.905 20.035 1.00 54.28 101 THR A CA 1
ATOM 811 C C . THR A 1 101 ? -14.437 -23.072 18.878 1.00 54.28 101 THR A C 1
ATOM 813 O O . THR A 1 101 ? -15.098 -23.570 17.969 1.00 54.28 101 THR A O 1
ATOM 816 N N . GLN A 1 102 ? -14.114 -21.784 18.890 1.00 61.75 102 GLN A N 1
ATOM 817 C CA . GLN A 1 102 ? -14.416 -20.916 17.765 1.00 61.75 102 GLN A CA 1
ATOM 818 C C . GLN A 1 102 ? -13.205 -20.921 16.823 1.00 61.75 102 GLN A C 1
ATOM 820 O O . GLN A 1 102 ? -12.084 -20.661 17.252 1.00 61.75 102 GLN A O 1
ATOM 825 N N . GLY A 1 103 ? -13.408 -21.307 15.559 1.00 63.88 103 GLY A N 1
ATOM 826 C CA . GLY A 1 103 ? -12.354 -21.564 14.563 1.00 63.88 103 GLY A CA 1
ATOM 827 C C . GLY A 1 103 ? -11.601 -20.326 14.056 1.00 63.88 103 GLY A C 1
ATOM 828 O O . GLY A 1 103 ? -11.263 -20.266 12.879 1.00 63.88 103 GLY A O 1
ATOM 829 N N . TYR A 1 104 ? -11.366 -19.329 14.909 1.00 73.62 104 TYR A N 1
ATOM 830 C CA . TYR A 1 104 ? -10.612 -18.118 14.598 1.00 73.62 104 TYR A CA 1
ATOM 831 C C . TYR A 1 104 ? -9.590 -17.815 15.706 1.00 73.62 104 TYR A C 1
ATOM 833 O O . TYR A 1 104 ? -9.767 -18.186 16.867 1.00 73.62 104 TYR A O 1
ATOM 841 N N . SER A 1 105 ? -8.504 -17.123 15.356 1.00 75.88 105 SER A N 1
ATOM 842 C CA . SER A 1 105 ? -7.481 -16.683 16.309 1.00 75.88 105 SER A CA 1
ATOM 843 C C . SER A 1 105 ? -7.749 -15.251 16.777 1.00 75.88 105 SER A C 1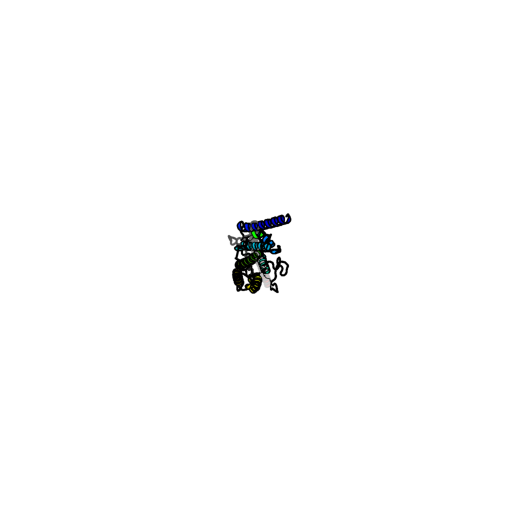
ATOM 845 O O . SER A 1 105 ? -8.032 -14.360 15.979 1.00 75.88 105 SER A O 1
ATOM 847 N N . LEU A 1 106 ? -7.658 -15.018 18.089 1.00 77.00 106 LEU A N 1
ATOM 848 C CA . LEU A 1 106 ? -7.635 -13.665 18.646 1.00 77.00 106 LEU A CA 1
ATOM 849 C C . LEU A 1 106 ? -6.202 -13.158 18.704 1.00 77.00 106 LEU A C 1
ATOM 851 O O . LEU A 1 106 ? -5.275 -13.906 19.019 1.00 77.00 106 LEU A O 1
ATOM 855 N N . LEU A 1 107 ? -6.045 -11.869 18.427 1.00 79.75 107 LEU A N 1
ATOM 856 C CA . LEU A 1 107 ? -4.769 -11.179 18.512 1.00 79.75 107 LEU A CA 1
ATOM 857 C C . LEU A 1 107 ? -4.749 -10.258 19.742 1.00 79.75 107 LEU A C 1
ATOM 859 O O . LEU A 1 107 ? -5.802 -9.744 20.144 1.00 79.75 107 LEU A O 1
ATOM 863 N N . PRO A 1 108 ? -3.563 -10.019 20.335 1.00 73.94 108 PRO A N 1
ATOM 864 C CA . PRO A 1 108 ? -3.406 -9.017 21.381 1.00 73.94 108 PRO A CA 1
ATOM 865 C C . PRO A 1 108 ? -3.993 -7.668 20.929 1.00 73.94 108 PRO A C 1
ATOM 867 O O . PRO A 1 108 ? -3.814 -7.296 19.766 1.00 73.94 108 PRO A O 1
ATOM 870 N N . PRO A 1 109 ? -4.700 -6.938 21.808 1.00 74.38 109 PRO A N 1
ATOM 871 C CA . PRO A 1 109 ? -4.695 -7.049 23.272 1.00 74.38 109 PRO A CA 1
ATOM 872 C C . PRO A 1 109 ? -5.705 -8.044 23.872 1.00 74.38 109 PRO A C 1
ATOM 874 O O . PRO A 1 109 ? -5.733 -8.218 25.092 1.00 74.38 109 PRO A O 1
ATOM 877 N N . PHE A 1 110 ? -6.546 -8.679 23.056 1.00 77.50 110 PHE A N 1
ATOM 878 C CA . PHE A 1 110 ? -7.594 -9.571 23.547 1.00 77.50 110 PHE A CA 1
ATOM 879 C C . PHE A 1 110 ? -7.056 -10.984 23.771 1.00 77.50 110 PHE A C 1
ATOM 881 O O . PHE A 1 110 ? -6.217 -11.480 23.023 1.00 77.50 110 PHE A O 1
ATOM 888 N N . VAL A 1 111 ? -7.559 -11.640 24.814 1.00 68.38 111 VAL A N 1
ATOM 889 C CA . VAL A 1 111 ? -7.195 -13.014 25.170 1.00 68.38 111 VAL A CA 1
ATOM 890 C C . VAL A 1 111 ? -8.473 -13.842 25.217 1.00 68.38 111 VAL A C 1
ATOM 892 O O . VAL A 1 111 ? -9.431 -13.436 25.877 1.00 68.38 111 VAL A O 1
ATOM 895 N N . SER A 1 112 ? -8.482 -14.998 24.545 1.00 61.94 112 SER A N 1
ATOM 896 C CA . SER A 1 112 ? -9.664 -15.868 24.434 1.00 61.94 112 SER A CA 1
ATOM 897 C C . SER A 1 112 ? -10.214 -16.291 25.795 1.00 61.94 112 SER A C 1
ATOM 899 O O . SER A 1 112 ? -11.420 -16.371 25.989 1.00 61.94 112 SER A O 1
ATOM 901 N N . LEU A 1 113 ? -9.339 -16.529 26.772 1.00 60.38 113 LEU A N 1
ATOM 902 C CA . LEU A 1 113 ? -9.698 -16.942 28.126 1.00 60.38 113 LEU A CA 1
ATOM 903 C C . LEU A 1 113 ? -8.959 -16.047 29.122 1.00 60.38 113 LEU A C 1
ATOM 905 O O . LEU A 1 113 ? -7.734 -16.043 29.185 1.00 60.38 113 LEU A O 1
ATOM 909 N N . GLY A 1 114 ? -9.701 -15.259 29.900 1.00 64.81 114 GLY A N 1
ATOM 910 C CA . GLY A 1 114 ? -9.112 -14.339 30.873 1.00 64.81 114 GLY A CA 1
ATOM 911 C C . GLY A 1 114 ? -10.140 -13.688 31.794 1.00 64.81 114 GLY A C 1
ATOM 912 O O . GLY A 1 114 ? -11.342 -13.733 31.536 1.00 64.81 114 GLY A O 1
ATOM 913 N N . LYS A 1 115 ? -9.668 -13.039 32.864 1.00 64.31 115 LYS A N 1
ATOM 914 C CA . LYS A 1 115 ? -10.518 -12.389 33.886 1.00 64.31 115 LYS A CA 1
ATOM 915 C C . LYS A 1 115 ? -11.466 -11.329 33.304 1.00 64.31 115 LYS A C 1
ATOM 917 O O . LYS A 1 115 ? -12.586 -11.180 33.771 1.00 64.31 115 LYS A O 1
ATOM 922 N N . HIS A 1 116 ? -11.031 -10.644 32.249 1.00 67.88 116 HIS A N 1
ATOM 923 C CA . HIS A 1 116 ? -11.771 -9.572 31.573 1.00 67.88 116 HIS A CA 1
ATOM 924 C C . HIS A 1 116 ? -12.498 -10.044 30.307 1.00 67.88 116 HIS A C 1
ATOM 926 O O . HIS A 1 116 ? -12.937 -9.240 29.496 1.00 67.88 116 HIS A O 1
ATOM 932 N N . SER A 1 117 ? -12.626 -11.354 30.103 1.00 66.31 117 SER A N 1
ATOM 933 C CA . SER A 1 117 ? -13.144 -11.891 28.844 1.00 66.31 117 SER A CA 1
ATOM 934 C C . SER A 1 117 ? -14.677 -11.812 28.720 1.00 66.31 117 SER A C 1
ATOM 936 O O . SER A 1 117 ? -15.196 -12.023 27.633 1.00 66.31 117 SER A O 1
ATOM 938 N N . ASN A 1 118 ? -15.409 -11.529 29.805 1.00 72.25 118 ASN A N 1
ATOM 939 C CA . ASN A 1 118 ? -16.882 -11.438 29.834 1.00 72.25 118 ASN A CA 1
ATOM 940 C C . ASN A 1 118 ? -17.390 -10.000 30.069 1.00 72.25 118 ASN A C 1
ATOM 942 O O . ASN A 1 118 ? -18.498 -9.814 30.567 1.00 72.25 118 ASN A O 1
ATOM 946 N N . LEU A 1 119 ? -16.583 -8.973 29.772 1.00 74.00 119 LEU A N 1
ATOM 947 C CA . LEU A 1 119 ? -16.910 -7.578 30.107 1.00 74.00 119 LEU A CA 1
ATOM 948 C C . LEU A 1 119 ? -18.212 -7.073 29.466 1.00 74.00 119 LEU A C 1
ATOM 950 O O . LEU A 1 119 ? -18.914 -6.281 30.084 1.00 74.00 119 LEU A O 1
ATOM 954 N N . LEU A 1 120 ? -18.541 -7.527 28.253 1.00 71.25 120 LEU A N 1
ATOM 955 C CA . LEU A 1 120 ? -19.729 -7.081 27.515 1.00 71.25 120 LEU A CA 1
ATOM 956 C C . LEU A 1 120 ? -20.883 -8.088 27.553 1.00 71.25 120 LEU A C 1
ATOM 958 O O . LEU A 1 120 ? -21.912 -7.869 26.915 1.00 71.25 120 LEU A O 1
ATOM 962 N N . VAL A 1 121 ? -20.744 -9.179 28.310 1.00 75.81 121 VAL A N 1
ATOM 963 C CA . VAL A 1 121 ? -21.818 -10.160 28.476 1.00 75.81 121 VAL A CA 1
ATOM 964 C C . VAL A 1 121 ? -22.943 -9.531 29.301 1.00 75.81 121 VAL A C 1
ATOM 966 O O . VAL A 1 121 ? -22.723 -9.012 30.399 1.00 75.81 121 VAL A O 1
ATOM 969 N N . VAL A 1 122 ? -24.165 -9.573 28.772 1.00 69.25 122 VAL A N 1
ATOM 970 C CA . VAL A 1 122 ? -25.370 -9.113 29.475 1.00 69.25 122 VAL A CA 1
ATOM 971 C C . VAL A 1 122 ? -25.931 -10.283 30.286 1.00 69.25 122 VAL A C 1
ATOM 973 O O . VAL A 1 122 ? -26.349 -11.292 29.718 1.00 69.25 122 VAL A O 1
ATOM 976 N N . SER A 1 123 ? -25.908 -10.167 31.618 1.00 57.53 123 SER A N 1
ATOM 977 C CA . SER A 1 123 ? -26.300 -11.256 32.529 1.00 57.53 123 SER A CA 1
ATOM 978 C C . SER A 1 123 ? -27.805 -11.335 32.829 1.00 57.53 123 SER A C 1
ATOM 980 O O . SER A 1 123 ? -28.262 -12.391 33.253 1.00 57.53 123 SER A O 1
ATOM 982 N N . GLU A 1 124 ? -28.596 -10.277 32.605 1.00 59.66 124 GLU A N 1
ATOM 983 C CA . GLU A 1 124 ? -30.022 -10.228 32.987 1.00 59.66 124 GLU A CA 1
ATOM 984 C C . GLU A 1 124 ? -30.921 -9.643 31.883 1.00 59.66 124 GLU A C 1
ATOM 986 O O . GLU A 1 124 ? -30.573 -8.655 31.238 1.00 59.66 124 GLU A O 1
ATOM 991 N N . LYS A 1 125 ? -32.109 -10.243 31.696 1.00 57.88 125 LYS A N 1
ATOM 992 C CA . LYS A 1 125 ? -33.125 -9.835 30.702 1.00 57.88 125 LYS A CA 1
ATOM 993 C C . LYS A 1 125 ? -33.868 -8.545 31.083 1.00 57.88 125 LYS A C 1
ATOM 995 O O . LYS A 1 125 ? -34.301 -7.807 30.205 1.00 57.88 125 LYS A O 1
ATOM 1000 N N . SER A 1 126 ? -33.969 -8.235 32.373 1.00 48.53 126 SER A N 1
ATOM 1001 C CA . SER A 1 126 ? -34.770 -7.129 32.930 1.00 48.53 126 SER A CA 1
ATOM 1002 C C . SER A 1 126 ? -34.338 -5.721 32.490 1.00 48.53 126 SER A C 1
ATOM 1004 O O . SER A 1 126 ? -35.109 -4.780 32.635 1.00 48.53 126 SER A O 1
ATOM 1006 N N . GLY A 1 127 ? -33.132 -5.554 31.936 1.00 51.62 127 GLY A N 1
ATOM 1007 C CA . GLY A 1 127 ? -32.634 -4.273 31.411 1.00 51.62 127 GLY A CA 1
ATOM 1008 C C . GLY A 1 127 ? -32.650 -4.144 29.884 1.00 51.62 127 GLY A C 1
ATOM 1009 O O . GLY A 1 127 ? -32.185 -3.136 29.370 1.00 51.62 127 GLY A O 1
ATOM 1010 N N . THR A 1 128 ? -33.121 -5.158 29.150 1.00 57.69 128 THR A N 1
ATOM 1011 C CA . THR A 1 128 ? -33.058 -5.165 27.672 1.00 57.69 128 THR A CA 1
ATOM 1012 C C . THR A 1 128 ? -34.242 -4.469 27.001 1.00 57.69 128 THR A C 1
ATOM 1014 O O . THR A 1 128 ? -34.096 -3.960 25.894 1.00 57.69 128 THR A O 1
ATOM 1017 N N . GLU A 1 129 ? -35.387 -4.387 27.681 1.00 55.53 129 GLU A N 1
ATOM 1018 C CA . GLU A 1 129 ? -36.628 -3.804 27.147 1.00 55.53 129 GLU A CA 1
ATOM 1019 C C . GLU A 1 129 ? -36.621 -2.267 27.133 1.00 55.53 129 GLU A C 1
ATOM 1021 O O . GLU A 1 129 ? -37.334 -1.645 26.352 1.00 55.53 129 GLU A O 1
ATOM 1026 N N . THR A 1 130 ? -35.783 -1.638 27.963 1.00 61.72 130 THR A N 1
ATOM 1027 C CA . THR A 1 130 ? -35.657 -0.173 28.062 1.00 61.72 130 THR A CA 1
ATOM 1028 C C . THR A 1 130 ? -34.556 0.403 27.175 1.00 61.72 130 THR A C 1
ATOM 1030 O O . THR A 1 130 ? -34.362 1.621 27.141 1.00 61.72 130 THR A O 1
ATOM 1033 N N . TRP A 1 131 ? -33.819 -0.446 26.455 1.00 67.50 131 TRP A N 1
ATOM 1034 C CA . TRP A 1 131 ? -32.714 0.012 25.629 1.00 67.50 131 TRP A CA 1
ATOM 1035 C C . TRP A 1 131 ? -33.219 0.646 24.330 1.00 67.50 131 TRP A C 1
ATOM 1037 O O . TRP A 1 131 ? -33.949 0.034 23.552 1.00 67.50 131 TRP A O 1
ATOM 1047 N N . GLN A 1 132 ? -32.759 1.867 24.067 1.00 67.31 132 GLN A N 1
ATOM 1048 C CA . GLN A 1 132 ? -32.872 2.522 22.770 1.00 67.31 132 GLN A CA 1
ATOM 1049 C C . GLN A 1 132 ? -31.475 2.831 22.248 1.00 67.31 132 GLN A C 1
ATOM 1051 O O . GLN A 1 132 ? -30.584 3.195 23.020 1.00 67.31 132 GLN A O 1
ATOM 1056 N N . LYS A 1 133 ? -31.288 2.738 20.928 1.00 68.00 133 LYS A N 1
ATOM 1057 C CA . LYS A 1 133 ? -30.046 3.142 20.268 1.00 68.00 133 LYS A CA 1
ATOM 1058 C C . LYS A 1 133 ? -29.748 4.619 20.548 1.00 68.00 133 LYS A C 1
ATOM 1060 O O . LYS A 1 133 ? -30.295 5.510 19.905 1.00 68.00 133 LYS A O 1
ATOM 1065 N N . GLN A 1 134 ? -28.849 4.870 21.491 1.00 67.00 134 GLN A N 1
ATOM 1066 C CA . GLN A 1 134 ? -28.368 6.204 21.831 1.00 67.00 134 GLN A CA 1
ATOM 1067 C C . GLN A 1 134 ? -26.889 6.328 21.477 1.00 67.00 134 GLN A C 1
ATOM 1069 O O . GLN A 1 134 ? -26.109 5.385 21.625 1.00 67.00 134 GLN A O 1
ATOM 1074 N N . ASN A 1 135 ? -26.498 7.514 21.015 1.00 71.31 135 ASN A N 1
ATOM 1075 C CA . ASN A 1 135 ? -25.089 7.833 20.832 1.00 71.31 135 ASN A CA 1
ATOM 1076 C C . ASN A 1 135 ? -24.409 7.842 22.204 1.00 71.31 135 ASN A C 1
ATOM 1078 O O . ASN A 1 135 ? -24.873 8.507 23.131 1.00 71.31 135 ASN A O 1
ATOM 1082 N N . ILE A 1 136 ? -23.308 7.103 22.331 1.00 71.69 136 ILE A N 1
ATOM 1083 C CA . ILE A 1 136 ? -22.548 7.051 23.579 1.00 71.69 136 ILE A CA 1
ATOM 1084 C C . ILE A 1 136 ? -21.899 8.420 23.783 1.00 71.69 136 ILE A C 1
ATOM 1086 O O . ILE A 1 136 ? -21.006 8.814 23.032 1.00 71.69 136 ILE A O 1
ATOM 1090 N N . SER A 1 137 ? -22.362 9.162 24.789 1.00 72.06 137 SER A N 1
ATOM 1091 C CA . SER A 1 137 ? -21.737 10.429 25.158 1.00 72.06 137 SER A CA 1
ATOM 1092 C C . SER A 1 137 ? -20.345 10.173 25.725 1.00 72.06 137 SER A C 1
ATOM 1094 O O . SER A 1 137 ? -20.169 9.336 26.612 1.00 72.06 137 SER A O 1
ATOM 1096 N N . LEU A 1 138 ? -19.355 10.944 25.275 1.00 67.56 138 LEU A N 1
ATOM 1097 C CA . LEU A 1 138 ? -17.996 10.870 25.815 1.00 67.56 138 LEU A CA 1
ATOM 1098 C C . LEU A 1 138 ? -17.933 11.253 27.305 1.00 67.56 138 LEU A C 1
ATOM 1100 O O . LEU A 1 138 ? -16.989 10.880 27.993 1.00 67.56 138 LEU A O 1
ATOM 1104 N N . HIS A 1 139 ? -18.967 11.918 27.839 1.00 67.75 139 HIS A N 1
ATOM 1105 C CA . HIS A 1 139 ? -19.101 12.206 29.271 1.00 67.75 139 HIS A CA 1
ATOM 1106 C C . HIS A 1 139 ? -19.172 10.930 30.135 1.00 67.75 139 HIS A C 1
ATOM 1108 O O . HIS A 1 139 ? -18.875 10.968 31.329 1.00 67.75 139 HIS A O 1
ATOM 1114 N N . VAL A 1 140 ? -19.522 9.777 29.553 1.00 66.12 140 VAL A N 1
ATOM 1115 C CA . VAL A 1 140 ? -19.508 8.481 30.254 1.00 66.12 140 VAL A CA 1
ATOM 1116 C C . VAL A 1 140 ? -18.107 8.141 30.791 1.00 66.12 140 VAL A C 1
ATOM 1118 O O . VAL A 1 140 ? -18.006 7.467 31.811 1.00 66.12 140 VAL A O 1
ATOM 1121 N N . LEU A 1 141 ? -17.043 8.680 30.182 1.00 64.38 141 LEU A N 1
ATOM 1122 C CA . LEU A 1 141 ? -15.650 8.517 30.621 1.00 64.38 141 LEU A CA 1
ATOM 1123 C C . LEU A 1 141 ? -15.315 9.280 31.920 1.00 64.38 141 LEU A C 1
ATOM 1125 O O . LEU A 1 141 ? -14.295 9.005 32.538 1.00 64.38 141 LEU A O 1
ATOM 1129 N N . SER A 1 142 ? -16.155 10.240 32.330 1.00 63.88 142 SER A N 1
ATOM 1130 C CA . SER A 1 142 ? -15.955 11.070 33.531 1.00 63.88 142 SER A CA 1
ATOM 1131 C C . SER A 1 142 ? -16.618 10.478 34.789 1.00 63.88 142 SER A C 1
ATOM 1133 O O . SER A 1 142 ? -16.245 10.800 35.916 1.00 63.88 142 SER A O 1
ATOM 1135 N N . ARG A 1 143 ? -17.599 9.575 34.630 1.00 62.06 143 ARG A N 1
ATOM 1136 C CA . ARG A 1 143 ? -18.367 8.988 35.744 1.00 62.06 143 ARG A CA 1
ATOM 1137 C C . ARG A 1 143 ? -17.829 7.609 36.137 1.00 62.06 143 ARG A C 1
ATOM 1139 O O . ARG A 1 143 ? -18.382 6.589 35.732 1.00 62.06 143 ARG A O 1
ATOM 1146 N N . SER A 1 144 ? -16.788 7.574 36.966 1.00 54.72 144 SER A N 1
ATOM 1147 C CA . SER A 1 144 ? -16.229 6.323 37.509 1.00 54.72 144 SER A CA 1
ATOM 1148 C C . SER A 1 144 ? -16.846 5.877 38.846 1.00 54.72 144 SER A C 1
ATOM 1150 O O . SER A 1 144 ? -16.530 4.795 39.338 1.00 54.72 144 SER A O 1
ATOM 1152 N N . THR A 1 145 ? -17.760 6.651 39.440 1.00 43.56 145 THR A N 1
ATOM 1153 C CA . THR A 1 145 ? -18.291 6.385 40.786 1.00 43.56 145 THR A CA 1
ATOM 1154 C C . THR A 1 145 ? -19.803 6.116 40.774 1.00 43.56 145 THR A C 1
ATOM 1156 O O . THR A 1 145 ? -20.615 7.032 40.726 1.00 43.56 145 THR A O 1
ATOM 1159 N N . GLY A 1 146 ? -20.182 4.830 40.838 1.00 51.94 146 GLY A N 1
ATOM 1160 C CA . GLY A 1 146 ? -21.545 4.385 41.180 1.00 51.94 146 GLY A CA 1
ATOM 1161 C C . GLY A 1 146 ? -22.512 4.149 40.011 1.00 51.94 146 GLY A C 1
ATOM 1162 O O . GLY A 1 146 ? -23.596 4.721 39.997 1.00 51.94 146 GLY A O 1
ATOM 1163 N N . LYS A 1 147 ? -22.154 3.300 39.035 1.00 60.81 147 LYS A N 1
ATOM 1164 C CA . LYS A 1 147 ? -23.054 2.951 37.917 1.00 60.81 147 LYS A CA 1
ATOM 1165 C C . LYS A 1 147 ? -24.132 1.958 38.370 1.00 60.81 147 LYS A C 1
ATOM 1167 O O . LYS A 1 147 ? -23.817 0.896 38.909 1.00 60.81 147 LYS A O 1
ATOM 1172 N N . ASN A 1 148 ? -25.398 2.275 38.104 1.00 70.38 148 ASN A N 1
ATOM 1173 C CA . ASN A 1 148 ? -26.506 1.334 38.273 1.00 70.38 148 ASN A CA 1
ATOM 1174 C C . ASN A 1 148 ? -26.330 0.144 37.312 1.00 70.38 148 ASN A C 1
ATOM 1176 O O . ASN A 1 148 ? -25.932 0.334 36.164 1.00 70.38 148 ASN A O 1
ATOM 1180 N N . LYS A 1 149 ? -26.688 -1.081 37.729 1.00 72.31 149 LYS A N 1
ATOM 1181 C CA . LYS A 1 149 ? -26.588 -2.290 36.874 1.00 72.31 149 LYS A CA 1
ATOM 1182 C C . LYS A 1 149 ? -27.316 -2.142 35.524 1.00 72.31 149 LYS A C 1
ATOM 1184 O O . LYS A 1 149 ? -26.912 -2.722 34.521 1.00 72.31 149 LYS A O 1
ATOM 1189 N N . ILE A 1 150 ? -28.390 -1.352 35.497 1.00 74.50 150 ILE A N 1
ATOM 1190 C CA . ILE A 1 150 ? -29.174 -1.062 34.288 1.00 74.50 150 ILE A CA 1
ATOM 1191 C C . ILE A 1 150 ? -28.383 -0.155 33.334 1.00 74.50 150 ILE A C 1
ATOM 1193 O O . ILE A 1 150 ? -28.334 -0.411 32.134 1.00 74.50 150 ILE A O 1
ATOM 1197 N N . GLU A 1 151 ? -27.703 0.866 33.860 1.00 76.19 151 GLU A N 1
ATOM 1198 C CA . GLU A 1 151 ? -26.872 1.778 33.067 1.00 76.19 151 GLU A CA 1
ATOM 1199 C C . GLU A 1 151 ? -25.665 1.053 32.465 1.00 76.19 151 GLU A C 1
ATOM 1201 O O . GLU A 1 151 ? -25.354 1.261 31.295 1.00 76.19 151 GLU A O 1
ATOM 1206 N N . THR A 1 152 ? -25.024 0.147 33.213 1.00 77.94 152 THR A N 1
ATOM 1207 C CA . THR A 1 152 ? -23.924 -0.671 32.674 1.00 77.94 152 THR A CA 1
ATOM 1208 C C . THR A 1 152 ? -24.413 -1.609 31.574 1.00 77.94 152 THR A C 1
ATOM 1210 O O . THR A 1 152 ? -23.774 -1.714 30.532 1.00 77.94 152 THR A O 1
ATOM 1213 N N . ASN A 1 153 ? -25.580 -2.240 31.742 1.00 80.00 153 ASN A N 1
ATOM 1214 C CA . ASN A 1 153 ? -26.167 -3.087 30.699 1.00 80.00 153 ASN A CA 1
ATOM 1215 C C . ASN A 1 153 ? -26.509 -2.287 29.433 1.00 80.00 153 ASN A C 1
ATOM 1217 O O . ASN A 1 153 ? -26.174 -2.719 28.330 1.00 80.00 153 ASN A O 1
ATOM 1221 N N . ASN A 1 154 ? -27.088 -1.094 29.583 1.00 82.12 154 ASN A N 1
ATOM 1222 C CA . ASN A 1 154 ? -27.372 -0.205 28.457 1.00 82.12 154 ASN A CA 1
ATOM 1223 C C . ASN A 1 154 ? -26.094 0.231 27.732 1.00 82.12 154 ASN A C 1
ATOM 1225 O O . ASN A 1 154 ? -26.057 0.228 26.503 1.00 82.12 154 ASN A O 1
ATOM 1229 N N . LEU A 1 155 ? -25.024 0.546 28.470 1.00 82.19 155 LEU A N 1
ATOM 1230 C CA . LEU A 1 155 ? -23.722 0.868 27.884 1.00 82.19 155 LEU A CA 1
ATOM 1231 C C . LEU A 1 155 ? -23.126 -0.317 27.117 1.00 82.19 155 LEU A C 1
ATOM 1233 O O . LEU A 1 155 ? -22.640 -0.120 26.004 1.00 82.19 155 LEU A O 1
ATOM 1237 N N . ARG A 1 156 ? -23.200 -1.541 27.656 1.00 84.38 156 ARG A N 1
ATOM 1238 C CA . ARG A 1 156 ? -22.727 -2.759 26.970 1.00 84.38 156 ARG A CA 1
ATOM 1239 C C . ARG A 1 156 ? -23.470 -2.989 25.659 1.00 84.38 156 ARG A C 1
ATOM 1241 O O . ARG A 1 156 ? -22.829 -3.179 24.628 1.00 84.38 156 ARG A O 1
ATOM 1248 N N . LEU A 1 157 ? -24.802 -2.910 25.683 1.00 84.12 157 LEU A N 1
ATOM 1249 C CA . LEU A 1 157 ? -25.641 -3.037 24.487 1.00 84.12 157 LEU A CA 1
ATOM 1250 C C . LEU A 1 157 ? -25.310 -1.956 23.453 1.00 84.12 157 LEU A C 1
ATOM 1252 O O . LEU A 1 157 ? -25.136 -2.265 22.275 1.00 84.12 157 LEU A O 1
ATOM 1256 N N . SER A 1 158 ? -25.131 -0.709 23.894 1.00 86.75 158 SER A N 1
ATOM 1257 C CA . SER A 1 158 ? -24.711 0.387 23.020 1.00 86.75 158 SER A CA 1
ATOM 1258 C C . SER A 1 158 ? -23.317 0.166 22.429 1.00 86.75 158 SER A C 1
ATOM 1260 O O . SER A 1 158 ? -23.122 0.447 21.250 1.00 86.75 158 SER A O 1
ATOM 1262 N N . CYS A 1 159 ? -22.359 -0.382 23.184 1.00 87.56 159 CYS A N 1
ATOM 1263 C CA . CYS A 1 159 ? -21.028 -0.719 22.668 1.00 87.56 159 CYS A CA 1
ATOM 1264 C C . CYS A 1 159 ? -21.097 -1.803 21.587 1.00 87.56 159 CYS A C 1
ATOM 1266 O O . CYS A 1 159 ? -20.438 -1.676 20.558 1.00 87.56 159 CYS A O 1
ATOM 1268 N N . VAL A 1 160 ? -21.924 -2.837 21.783 1.00 87.44 160 VAL A N 1
ATOM 1269 C CA . VAL A 1 160 ? -22.145 -3.888 20.776 1.00 87.44 160 VAL A CA 1
ATOM 1270 C C . VAL A 1 160 ? -22.830 -3.313 19.535 1.00 87.44 160 VAL A C 1
ATOM 1272 O O . VAL A 1 160 ? -22.377 -3.566 18.421 1.00 87.44 160 VAL A O 1
ATOM 1275 N N . ALA A 1 161 ? -23.859 -2.477 19.703 1.00 88.69 161 ALA A N 1
ATOM 1276 C CA . ALA A 1 161 ? -24.526 -1.795 18.593 1.00 88.69 161 ALA A CA 1
ATOM 1277 C C . ALA A 1 161 ? -23.552 -0.928 17.781 1.00 88.69 161 ALA A C 1
ATOM 1279 O O . ALA A 1 161 ? -23.589 -0.925 16.549 1.00 88.69 161 ALA A O 1
ATOM 1280 N N . LEU A 1 162 ? -22.663 -0.206 18.469 1.00 90.25 162 LEU A N 1
ATOM 1281 C CA . LEU A 1 162 ? -21.650 0.644 17.853 1.00 90.25 162 LEU A CA 1
ATOM 1282 C C . LEU A 1 162 ? -20.602 -0.210 17.124 1.00 90.25 162 LEU A C 1
ATOM 1284 O O . LEU A 1 162 ? -20.307 0.064 15.965 1.00 90.25 162 LEU A O 1
ATOM 1288 N N . ALA A 1 163 ? -20.117 -1.295 17.734 1.00 91.06 163 ALA A N 1
ATOM 1289 C CA . ALA A 1 163 ? -19.206 -2.237 17.086 1.00 91.06 163 ALA A CA 1
ATOM 1290 C C . ALA A 1 163 ? -19.815 -2.835 15.804 1.00 91.06 163 ALA A C 1
ATOM 1292 O O . ALA A 1 163 ? -19.163 -2.820 14.763 1.00 91.06 163 ALA A O 1
ATOM 1293 N N . LEU A 1 164 ? -21.079 -3.277 15.838 1.00 90.00 164 LEU A N 1
ATOM 1294 C CA . LEU A 1 164 ? -21.791 -3.773 14.653 1.00 90.00 164 LEU A CA 1
ATOM 1295 C C . LEU A 1 164 ? -21.933 -2.694 13.573 1.00 90.00 164 LEU A C 1
ATOM 1297 O O . LEU A 1 164 ? -21.685 -2.965 12.400 1.00 90.00 164 LEU A O 1
ATOM 1301 N N . ALA A 1 165 ? -22.267 -1.458 13.953 1.00 91.62 165 ALA A N 1
ATOM 1302 C CA . ALA A 1 165 ? -22.345 -0.343 13.011 1.00 91.62 165 ALA A CA 1
ATOM 1303 C C . ALA A 1 165 ? -20.979 -0.022 12.372 1.00 91.62 165 ALA A C 1
ATOM 1305 O O . ALA A 1 165 ? -20.913 0.293 11.183 1.00 91.62 165 ALA A O 1
ATOM 1306 N N . LEU A 1 166 ? -19.880 -0.127 13.128 1.00 92.56 166 LEU A N 1
ATOM 1307 C CA . LEU A 1 166 ? -18.527 0.052 12.596 1.00 92.56 166 LEU A CA 1
ATOM 1308 C C . LEU A 1 166 ? -18.133 -1.086 11.662 1.00 92.56 166 LEU A C 1
ATOM 1310 O O . LEU A 1 166 ? -17.590 -0.810 10.596 1.00 92.56 166 LEU A O 1
ATOM 1314 N N . VAL A 1 167 ? -18.460 -2.336 11.999 1.00 92.56 167 VAL A N 1
ATOM 1315 C CA . VAL A 1 167 ? -18.281 -3.473 11.084 1.00 92.56 167 VAL A CA 1
ATOM 1316 C C . VAL A 1 167 ? -19.066 -3.232 9.798 1.00 92.56 167 VAL A C 1
ATOM 1318 O O . VAL A 1 167 ? -18.504 -3.374 8.716 1.00 92.56 167 VAL A O 1
ATOM 1321 N N . GLN A 1 168 ? -20.314 -2.761 9.888 1.00 91.94 168 GLN A N 1
ATOM 1322 C CA . GLN A 1 168 ? -21.115 -2.404 8.719 1.00 91.94 168 GLN A CA 1
ATOM 1323 C C . GLN A 1 168 ? -20.412 -1.354 7.842 1.00 91.94 168 GLN A C 1
ATOM 1325 O O . GLN A 1 168 ? -20.344 -1.517 6.626 1.00 91.94 168 GLN A O 1
ATOM 1330 N N . ARG A 1 169 ? -19.830 -0.302 8.433 1.00 91.94 169 ARG A N 1
ATOM 1331 C CA . ARG A 1 169 ? -19.027 0.687 7.688 1.00 91.94 169 ARG A CA 1
ATOM 1332 C C . ARG A 1 169 ? -17.773 0.068 7.068 1.00 91.94 169 ARG A C 1
ATOM 1334 O O . ARG A 1 169 ? -17.460 0.371 5.921 1.00 91.94 169 ARG A O 1
ATOM 1341 N N . CYS A 1 170 ? -17.100 -0.836 7.779 1.00 91.75 170 CYS A N 1
ATOM 1342 C CA . CYS A 1 170 ? -15.948 -1.563 7.247 1.00 91.75 170 CYS A CA 1
ATOM 1343 C C . CYS A 1 170 ? -16.333 -2.442 6.046 1.00 91.75 170 CYS A C 1
ATOM 1345 O O . CYS A 1 170 ? -15.554 -2.524 5.104 1.00 91.75 170 CYS A O 1
ATOM 1347 N N . THR A 1 171 ? -17.523 -3.063 6.034 1.00 90.31 171 THR A N 1
ATOM 1348 C CA . THR A 1 171 ? -17.982 -3.845 4.867 1.00 90.31 171 THR A CA 1
ATOM 1349 C C . THR A 1 171 ? -18.131 -2.987 3.613 1.00 90.31 171 THR A C 1
ATOM 1351 O O . THR A 1 171 ? -17.778 -3.431 2.528 1.00 90.31 171 THR A O 1
ATOM 1354 N N . VAL A 1 172 ? -18.583 -1.738 3.767 1.00 90.31 172 VAL A N 1
ATOM 1355 C CA . VAL A 1 172 ? -18.724 -0.794 2.651 1.00 90.31 172 VAL A CA 1
ATOM 1356 C C . VAL A 1 172 ? -17.358 -0.309 2.165 1.00 90.31 172 VAL A C 1
ATOM 1358 O O . VAL A 1 172 ? -17.123 -0.275 0.965 1.00 90.31 172 VAL A O 1
ATOM 1361 N N . LEU A 1 173 ? -16.443 0.030 3.079 1.00 90.06 173 LEU A N 1
ATOM 1362 C CA . LEU A 1 173 ? -15.119 0.552 2.713 1.00 90.06 173 LEU A CA 1
ATOM 1363 C C . LEU A 1 173 ? -14.178 -0.512 2.139 1.00 90.06 173 LEU A C 1
ATOM 1365 O O . LEU A 1 173 ? -13.388 -0.212 1.253 1.00 90.06 173 LEU A O 1
ATOM 1369 N N . TYR A 1 174 ? -14.233 -1.739 2.654 1.00 89.44 174 TYR A N 1
ATOM 1370 C CA . TYR A 1 174 ? -13.309 -2.812 2.280 1.00 89.44 174 TYR A CA 1
ATOM 1371 C C . TYR A 1 174 ? -13.894 -3.803 1.272 1.00 89.44 174 TYR A C 1
ATOM 1373 O O . TYR A 1 174 ? -13.204 -4.750 0.900 1.00 89.44 174 TYR A O 1
ATOM 1381 N N . GLY A 1 175 ? -15.133 -3.597 0.814 1.00 86.06 175 GLY A N 1
ATOM 1382 C CA . GLY A 1 175 ? -15.813 -4.508 -0.110 1.00 86.06 175 GLY A CA 1
ATOM 1383 C C . GLY A 1 175 ? -15.094 -4.692 -1.451 1.00 86.06 175 GLY A C 1
ATOM 1384 O O . GLY A 1 175 ? -15.207 -5.752 -2.060 1.00 86.06 175 GLY A O 1
ATOM 1385 N N . GLU A 1 176 ? -14.309 -3.704 -1.890 1.00 85.75 176 GLU A N 1
ATOM 1386 C CA . GLU A 1 176 ? -13.525 -3.777 -3.132 1.00 85.75 176 GLU A CA 1
ATOM 1387 C C . GLU A 1 176 ? -12.216 -4.576 -2.990 1.00 85.75 176 GLU A C 1
ATOM 1389 O O . GLU A 1 176 ? -11.578 -4.911 -3.991 1.00 85.75 176 GLU A O 1
ATOM 1394 N N . LEU A 1 177 ? -11.791 -4.905 -1.763 1.00 87.38 177 LEU A N 1
ATOM 1395 C CA . LEU A 1 177 ? -10.526 -5.600 -1.546 1.00 87.38 177 LEU A CA 1
ATOM 1396 C C . LEU A 1 177 ? -10.611 -7.066 -2.007 1.00 87.38 177 LEU A C 1
ATOM 1398 O O . LEU A 1 177 ? -11.532 -7.789 -1.619 1.00 87.38 177 LEU A O 1
ATOM 1402 N N . PRO A 1 178 ? -9.600 -7.578 -2.735 1.00 86.94 178 PRO A N 1
ATOM 1403 C CA . PRO A 1 178 ? -9.604 -8.959 -3.222 1.00 86.94 178 PRO A CA 1
ATOM 1404 C C . PRO A 1 178 ? -9.601 -9.994 -2.084 1.00 86.94 178 PRO A C 1
ATOM 1406 O O . PRO A 1 178 ? -10.122 -11.096 -2.242 1.00 86.94 178 PRO A O 1
ATOM 1409 N N . SER A 1 179 ? -9.037 -9.642 -0.925 1.00 87.25 179 SER A N 1
ATOM 1410 C CA . SER A 1 179 ? -8.938 -10.484 0.273 1.00 87.25 179 SER A CA 1
ATOM 1411 C C . SER A 1 179 ? -10.045 -10.230 1.306 1.00 87.25 179 SER A C 1
ATOM 1413 O O . SER A 1 179 ? -9.943 -10.708 2.436 1.00 87.25 179 SER A O 1
ATOM 1415 N N . PHE A 1 180 ? -11.119 -9.515 0.945 1.00 89.00 180 PHE A N 1
ATOM 1416 C CA . PHE A 1 180 ? -12.203 -9.145 1.867 1.00 89.00 180 PHE A CA 1
ATOM 1417 C C . PHE A 1 180 ? -12.789 -10.342 2.634 1.00 89.00 180 PHE A C 1
ATOM 1419 O O . PHE A 1 180 ? -12.998 -10.266 3.845 1.00 89.00 180 PHE A O 1
ATOM 1426 N N . ARG A 1 181 ? -12.997 -11.471 1.944 1.00 87.25 181 ARG A N 1
ATOM 1427 C CA . ARG A 1 181 ? -13.571 -12.695 2.528 1.00 87.25 181 ARG A CA 1
ATOM 1428 C C . ARG A 1 181 ? -12.725 -13.291 3.645 1.00 87.25 181 ARG A C 1
ATOM 1430 O O . ARG A 1 181 ? -13.279 -13.727 4.647 1.00 87.25 181 ARG A O 1
ATOM 1437 N N . GLU A 1 182 ? -11.409 -13.287 3.480 1.00 87.00 182 GLU A N 1
ATOM 1438 C CA . GLU A 1 182 ? -10.488 -13.834 4.479 1.00 87.00 182 GLU A CA 1
ATOM 1439 C C . GLU A 1 182 ? -10.370 -12.895 5.682 1.00 87.00 182 GLU A C 1
ATOM 1441 O O . GLU A 1 182 ? -10.363 -13.337 6.827 1.00 87.00 182 GLU A O 1
ATOM 1446 N N . ILE A 1 183 ? -10.352 -11.583 5.428 1.00 89.00 183 ILE A N 1
ATOM 1447 C CA . ILE A 1 183 ? -10.258 -10.558 6.474 1.00 89.00 183 ILE A CA 1
ATOM 1448 C C . ILE A 1 183 ? -11.515 -10.551 7.353 1.00 89.00 183 ILE A C 1
ATOM 1450 O O . ILE A 1 183 ? -11.416 -10.516 8.578 1.00 89.00 183 ILE A O 1
ATOM 1454 N N . MET A 1 184 ? -12.701 -10.583 6.741 1.00 89.25 184 MET A N 1
ATOM 1455 C CA . MET A 1 184 ? -13.975 -10.534 7.465 1.00 89.25 184 MET A CA 1
ATOM 1456 C C . MET A 1 184 ? -14.526 -11.912 7.850 1.00 89.25 184 MET A C 1
ATOM 1458 O O . MET A 1 184 ? -15.506 -11.994 8.591 1.00 89.25 184 MET A O 1
ATOM 1462 N N . GLY A 1 185 ? -13.900 -12.998 7.392 1.00 87.94 185 GLY A N 1
ATOM 1463 C CA . GLY A 1 185 ? -14.284 -14.376 7.704 1.00 87.94 185 GLY A CA 1
ATOM 1464 C C . GLY A 1 185 ? -14.392 -14.652 9.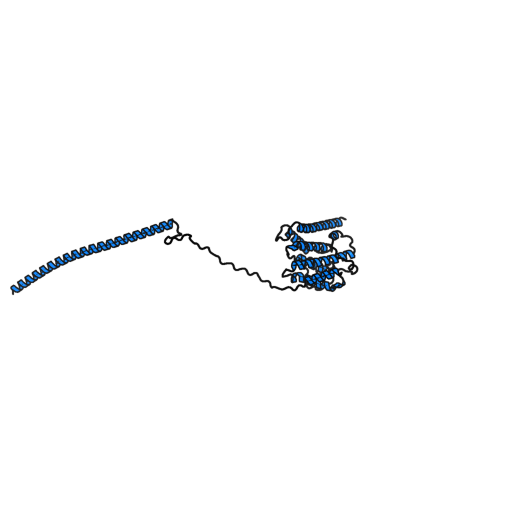210 1.00 87.94 185 GLY A C 1
ATOM 1465 O O . GLY A 1 185 ? -15.444 -15.119 9.651 1.00 87.94 185 GLY A O 1
ATOM 1466 N N . PRO A 1 186 ? -13.384 -14.298 10.031 1.00 88.31 186 PRO A N 1
ATOM 1467 C CA . PRO A 1 186 ? -13.458 -14.423 11.488 1.00 88.31 186 PRO A CA 1
ATOM 1468 C C . PRO A 1 186 ? -14.642 -13.673 12.113 1.00 88.31 186 PRO A C 1
ATOM 1470 O O . PRO A 1 186 ? -15.319 -14.204 12.992 1.00 88.31 186 PRO A O 1
ATOM 1473 N N . VAL A 1 187 ? -14.936 -12.459 11.631 1.00 87.88 187 VAL A N 1
ATOM 1474 C CA . VAL A 1 187 ? -16.066 -11.646 12.112 1.00 87.88 187 VAL A CA 1
ATOM 1475 C C . VAL A 1 187 ? -17.394 -12.303 11.736 1.00 87.88 187 VAL A C 1
ATOM 1477 O O . VAL A 1 187 ? -18.297 -12.381 12.562 1.00 87.88 187 VAL A O 1
ATOM 1480 N N . ARG A 1 188 ? -17.505 -12.843 10.520 1.00 87.88 188 ARG A N 1
ATOM 1481 C CA . ARG A 1 188 ? -18.678 -13.597 10.06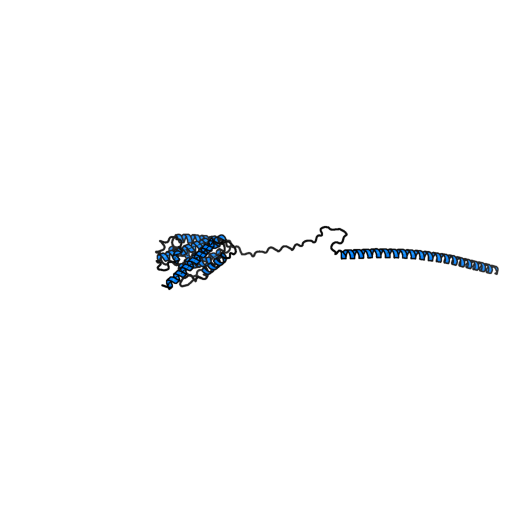4 1.00 87.88 188 ARG A CA 1
ATOM 1482 C C . ARG A 1 188 ? -18.924 -14.839 10.927 1.00 87.88 188 ARG A C 1
ATOM 1484 O O . ARG A 1 188 ? -20.048 -15.048 11.382 1.00 87.88 188 ARG A O 1
ATOM 1491 N N . LEU A 1 189 ? -17.881 -15.629 11.195 1.00 86.25 189 LEU A N 1
ATOM 1492 C CA . LEU A 1 189 ? -17.964 -16.798 12.080 1.00 86.25 189 LEU A CA 1
ATOM 1493 C C . LEU A 1 189 ? -18.424 -16.390 13.486 1.00 86.25 189 LEU A C 1
ATOM 1495 O O . LEU A 1 189 ? -19.353 -16.991 14.029 1.00 86.25 189 LEU A O 1
ATOM 1499 N N . LEU A 1 190 ? -17.859 -15.313 14.037 1.00 83.94 190 LEU A N 1
ATOM 1500 C CA . LEU A 1 190 ? -18.289 -14.752 15.317 1.00 83.94 190 LEU A CA 1
ATOM 1501 C C . LEU A 1 190 ? -19.767 -14.365 15.328 1.00 83.94 190 LEU A C 1
ATOM 1503 O O . LEU A 1 190 ? -20.508 -14.778 16.220 1.00 83.94 190 LEU A O 1
ATOM 1507 N N . LEU A 1 191 ? -20.217 -13.603 14.333 1.00 83.06 191 LEU A N 1
ATOM 1508 C CA . LEU A 1 191 ? -21.603 -13.153 14.249 1.00 83.06 191 LEU A CA 1
ATOM 1509 C C . LEU A 1 191 ? -22.576 -14.323 14.082 1.00 83.06 191 LEU A C 1
ATOM 1511 O O . LEU A 1 191 ? -23.654 -14.286 14.674 1.00 83.06 191 LEU A O 1
ATOM 1515 N N . SER A 1 192 ? -22.191 -15.378 13.359 1.00 82.31 192 SER A N 1
ATOM 1516 C CA . SER A 1 192 ? -22.998 -16.600 13.254 1.00 82.31 192 SER A CA 1
ATOM 1517 C C . SER A 1 192 ? -23.157 -17.310 14.606 1.00 82.31 192 SER A C 1
ATOM 1519 O O . SER A 1 192 ? -24.256 -17.739 14.952 1.00 82.31 192 SER A O 1
ATOM 1521 N N . SER A 1 193 ? -22.100 -17.336 15.430 1.00 76.62 193 SER A N 1
ATOM 1522 C CA . SER A 1 193 ? -22.160 -17.899 16.786 1.00 76.62 193 SER A CA 1
ATOM 1523 C C . SER A 1 193 ? -23.002 -17.043 17.741 1.00 76.62 193 SER A C 1
ATOM 1525 O O . SER A 1 193 ? -23.717 -17.574 18.590 1.00 76.62 193 SER A O 1
ATOM 1527 N N . LEU A 1 194 ? -22.981 -15.716 17.559 1.00 70.56 194 LEU A N 1
ATOM 1528 C CA . LEU A 1 194 ? -23.796 -14.770 18.320 1.00 70.56 194 LEU A CA 1
ATOM 1529 C C . LEU A 1 194 ? -25.293 -14.921 17.995 1.00 70.56 194 LEU A C 1
ATOM 1531 O O . LEU A 1 194 ? -26.131 -14.815 18.891 1.00 70.56 194 LEU A O 1
ATOM 1535 N N . GLY A 1 195 ? -25.626 -15.217 16.732 1.00 58.59 195 GLY A N 1
ATOM 1536 C CA . GLY A 1 195 ? -27.000 -15.406 16.252 1.00 58.59 195 GLY A CA 1
ATOM 1537 C C . GLY A 1 195 ? -27.760 -16.543 16.946 1.00 58.59 195 GLY A C 1
ATOM 1538 O O . GLY A 1 195 ? -28.980 -16.475 17.078 1.00 58.59 195 GLY A O 1
ATOM 1539 N N . LEU A 1 196 ? -27.055 -17.534 17.503 1.00 49.06 196 LEU A N 1
ATOM 1540 C CA . LEU A 1 196 ? -27.663 -18.606 18.302 1.00 49.06 196 LEU A CA 1
ATOM 1541 C C . LEU A 1 196 ? -28.203 -18.117 19.664 1.00 49.06 196 LEU A C 1
ATOM 1543 O O . LEU A 1 196 ? -28.926 -18.849 20.335 1.00 49.06 196 LEU A O 1
ATOM 1547 N N . GLN A 1 197 ? -27.900 -16.877 20.077 1.00 55.16 197 GLN A N 1
ATOM 1548 C CA . GLN A 1 197 ? -28.386 -16.270 21.327 1.00 55.16 197 GLN A CA 1
ATOM 1549 C C . GLN A 1 197 ? -29.469 -15.196 21.125 1.00 55.16 197 GLN A C 1
ATOM 1551 O O . GLN A 1 197 ? -29.729 -14.412 22.045 1.00 55.16 197 GLN A O 1
ATOM 1556 N N . ALA A 1 198 ? -30.129 -15.169 19.957 1.00 52.50 198 ALA A N 1
ATOM 1557 C CA . ALA A 1 198 ? -31.120 -14.160 19.557 1.00 52.50 198 ALA A CA 1
ATOM 1558 C C . ALA A 1 198 ? -32.169 -13.822 20.639 1.00 52.50 198 ALA A C 1
ATOM 1560 O O . ALA A 1 198 ? -32.557 -12.668 20.778 1.00 52.50 198 ALA A O 1
ATOM 1561 N N . THR A 1 199 ? -32.554 -14.764 21.504 1.00 59.09 199 THR A N 1
ATOM 1562 C CA . THR A 1 199 ? -33.556 -14.550 22.568 1.00 59.09 199 THR A CA 1
ATOM 1563 C C . THR A 1 199 ? -33.148 -13.585 23.699 1.00 59.09 199 THR A C 1
ATOM 1565 O O . THR A 1 199 ? -33.934 -13.385 24.624 1.00 59.09 199 THR A O 1
ATOM 1568 N N . LYS A 1 200 ? -31.919 -13.046 23.708 1.00 66.88 200 LYS A N 1
ATOM 1569 C CA . LYS A 1 200 ? -31.399 -12.178 24.789 1.00 66.88 200 LYS A CA 1
ATOM 1570 C C . LYS A 1 200 ? -31.181 -10.712 24.397 1.00 66.88 200 LYS A C 1
ATOM 1572 O O . LYS A 1 200 ? -30.889 -9.912 25.280 1.00 66.88 200 LYS A O 1
ATOM 1577 N N . TYR A 1 201 ? -31.285 -10.361 23.118 1.00 72.88 201 TYR A N 1
ATOM 1578 C CA . TYR A 1 201 ? -30.946 -9.022 22.623 1.00 72.88 201 TYR A CA 1
ATOM 1579 C C . TYR A 1 201 ? -32.179 -8.260 22.116 1.00 72.88 201 TYR A C 1
ATOM 1581 O O . TYR A 1 201 ? -33.108 -8.895 21.618 1.00 72.88 201 TYR A O 1
ATOM 1589 N N . PRO A 1 202 ? -32.194 -6.915 22.213 1.00 79.44 202 PRO A N 1
ATOM 1590 C CA . PRO A 1 202 ? -33.308 -6.095 21.740 1.00 79.44 202 PRO A CA 1
ATOM 1591 C C . PRO A 1 202 ? -33.470 -6.168 20.207 1.00 79.44 202 PRO A C 1
ATOM 1593 O O . PRO A 1 202 ? -32.473 -6.341 19.496 1.00 79.44 202 PRO A O 1
ATOM 1596 N N . PRO A 1 203 ? -34.693 -5.972 19.676 1.00 79.38 203 PRO A N 1
ATOM 1597 C CA . PRO A 1 203 ? -35.013 -6.184 18.258 1.00 79.38 203 PRO A CA 1
ATOM 1598 C C . PRO A 1 203 ? -34.185 -5.296 17.317 1.00 79.38 203 PRO A C 1
ATOM 1600 O O . PRO A 1 203 ? -33.652 -5.772 16.322 1.00 79.38 203 PRO A O 1
ATOM 1603 N N . GLN A 1 204 ? -33.948 -4.036 17.693 1.00 81.50 204 GLN A N 1
ATOM 1604 C CA . GLN A 1 204 ? -33.100 -3.112 16.926 1.00 81.50 204 GLN A CA 1
ATOM 1605 C C . GLN A 1 204 ? -31.664 -3.633 16.729 1.00 81.50 204 GLN A C 1
ATOM 1607 O O . GLN A 1 204 ? -31.039 -3.379 15.702 1.00 81.50 204 GLN A O 1
ATOM 1612 N N . LEU A 1 205 ? -31.110 -4.345 17.718 1.00 80.44 205 LEU A N 1
ATOM 1613 C CA . LEU A 1 205 ? -29.768 -4.920 17.611 1.00 80.44 205 LEU A CA 1
ATOM 1614 C C . LEU A 1 205 ? -29.769 -6.160 16.711 1.00 80.44 205 LEU A C 1
ATOM 1616 O O . LEU A 1 205 ? -28.802 -6.382 15.986 1.00 80.44 205 LEU A O 1
ATOM 1620 N N . GLN A 1 206 ? -30.852 -6.939 16.742 1.00 82.62 206 GLN A N 1
ATOM 1621 C CA . GLN A 1 206 ? -31.037 -8.099 15.871 1.00 82.62 206 GLN A CA 1
ATOM 1622 C C . GLN A 1 206 ? -31.133 -7.680 14.400 1.00 82.62 206 GLN A C 1
ATOM 1624 O O . GLN A 1 206 ? -30.460 -8.272 13.564 1.00 82.62 206 GLN A O 1
ATOM 1629 N N . GLU A 1 207 ? -31.883 -6.620 14.088 1.00 85.88 207 GLU A N 1
ATOM 1630 C CA . GLU A 1 207 ? -31.963 -6.062 12.729 1.00 85.88 207 GLU A CA 1
ATOM 1631 C C . GLU A 1 207 ? -30.587 -5.603 12.220 1.00 85.88 207 GLU A C 1
ATOM 1633 O O . GLU A 1 207 ? -30.189 -5.908 11.094 1.00 85.88 207 GLU A O 1
ATOM 1638 N N . LEU A 1 208 ? -29.814 -4.905 13.064 1.00 83.56 208 LEU A N 1
ATOM 1639 C CA . LEU A 1 208 ? -28.450 -4.490 12.719 1.00 83.56 208 LEU A CA 1
ATOM 1640 C C . LEU A 1 208 ? -27.525 -5.690 12.506 1.00 83.56 208 LEU A C 1
ATOM 1642 O O . LEU A 1 208 ? -26.719 -5.685 11.577 1.00 83.56 208 LEU A O 1
ATOM 1646 N N . HIS A 1 209 ? -27.635 -6.713 13.352 1.00 86.06 209 HIS A N 1
ATOM 1647 C CA . HIS A 1 209 ? -26.872 -7.952 13.226 1.00 86.06 209 HIS A CA 1
ATOM 1648 C C . HIS A 1 209 ? -27.179 -8.672 11.908 1.00 86.06 209 HIS A C 1
ATOM 1650 O O . HIS A 1 209 ? -26.244 -8.991 11.173 1.00 86.06 209 HIS A O 1
ATOM 1656 N N . GLN A 1 210 ? -28.460 -8.835 11.565 1.00 87.25 210 GLN A N 1
ATOM 1657 C CA . GLN A 1 210 ? -28.897 -9.440 10.304 1.00 87.25 210 GLN A CA 1
ATOM 1658 C C . GLN A 1 210 ? -28.391 -8.641 9.098 1.00 87.25 210 GLN A C 1
ATOM 1660 O O . GLN A 1 210 ? -27.758 -9.207 8.211 1.00 87.25 210 GLN A O 1
ATOM 1665 N N . SER A 1 211 ? -28.544 -7.312 9.116 1.00 88.88 211 SER A N 1
ATOM 1666 C CA . SER A 1 211 ? -28.049 -6.439 8.042 1.00 88.88 211 SER A CA 1
ATOM 1667 C C . SER A 1 211 ? -26.532 -6.538 7.840 1.00 88.88 211 SER A C 1
ATOM 1669 O O . SER A 1 211 ? -26.040 -6.435 6.715 1.00 88.88 211 SER A O 1
ATOM 1671 N N . VAL A 1 212 ? -25.760 -6.708 8.918 1.00 88.31 212 VAL A N 1
ATOM 1672 C CA . VAL A 1 212 ? -24.307 -6.903 8.826 1.00 88.31 212 VAL A CA 1
ATOM 1673 C C . VAL A 1 212 ? -23.980 -8.284 8.265 1.00 88.31 212 VAL A C 1
ATOM 1675 O O . VAL A 1 212 ? -23.099 -8.388 7.416 1.00 88.31 212 VAL A O 1
ATOM 1678 N N . LEU A 1 213 ? -24.684 -9.329 8.700 1.00 88.44 213 LEU A N 1
ATOM 1679 C CA . LEU A 1 213 ? -24.462 -10.698 8.237 1.00 88.44 213 LEU A CA 1
ATOM 1680 C C . LEU A 1 213 ? -24.740 -10.837 6.733 1.00 88.44 213 LEU A C 1
ATOM 1682 O O . LEU A 1 213 ? -23.901 -11.365 6.007 1.00 88.44 213 LEU A O 1
ATOM 1686 N N . GLU A 1 214 ? -25.833 -10.249 6.243 1.00 87.75 214 GLU A N 1
ATOM 1687 C CA . GLU A 1 214 ? -26.154 -10.192 4.810 1.00 87.75 214 GLU A CA 1
ATOM 1688 C C . GLU A 1 214 ? -25.053 -9.500 3.991 1.00 87.75 214 GLU A C 1
ATOM 1690 O O . GLU A 1 214 ? -24.656 -9.985 2.932 1.00 87.75 214 GLU A O 1
ATOM 1695 N N . LYS A 1 215 ? -24.497 -8.391 4.500 1.00 86.25 215 LYS A N 1
ATOM 1696 C CA . LYS A 1 215 ? -23.387 -7.669 3.848 1.00 86.25 215 LYS A CA 1
ATOM 1697 C C . LYS A 1 215 ? -22.063 -8.435 3.866 1.00 86.25 215 LYS A C 1
ATOM 1699 O O . LYS A 1 215 ? -21.175 -8.127 3.075 1.00 86.25 215 LYS A O 1
ATOM 1704 N N . LEU A 1 216 ? -21.905 -9.404 4.765 1.00 84.75 216 LEU A N 1
ATOM 1705 C CA . LEU A 1 216 ? -20.720 -10.258 4.857 1.00 84.75 216 LEU A CA 1
ATOM 1706 C C . LEU A 1 216 ? -20.833 -11.522 3.993 1.00 84.75 216 LEU A C 1
ATOM 1708 O O . LEU A 1 216 ? -19.810 -12.077 3.588 1.00 84.75 216 LEU A O 1
ATOM 1712 N N . ASP A 1 217 ? -22.052 -11.949 3.663 1.00 81.75 217 ASP A N 1
ATOM 1713 C CA . ASP A 1 217 ? -22.355 -13.167 2.901 1.00 81.75 217 ASP A CA 1
ATOM 1714 C C . ASP A 1 217 ? -22.169 -13.025 1.376 1.00 81.75 217 ASP A C 1
ATOM 1716 O O . ASP A 1 217 ? -22.627 -13.860 0.593 1.00 81.75 217 ASP A O 1
ATOM 1720 N N . VAL A 1 218 ? -21.439 -12.005 0.918 1.00 76.12 218 VAL A N 1
ATOM 1721 C CA . VAL A 1 218 ? -21.275 -11.719 -0.513 1.00 76.12 218 VAL A CA 1
ATOM 1722 C C . VAL A 1 218 ? -20.521 -12.859 -1.228 1.00 76.12 218 VAL A C 1
ATOM 1724 O O . VAL A 1 218 ? -19.401 -13.210 -0.819 1.00 76.12 218 VAL A O 1
ATOM 1727 N N . PRO A 1 219 ? -21.080 -13.451 -2.310 1.00 69.69 219 PRO A N 1
ATOM 1728 C CA . PRO A 1 219 ? -20.382 -14.395 -3.181 1.00 69.69 219 PRO A CA 1
ATOM 1729 C C . PRO A 1 219 ? -19.197 -13.704 -3.866 1.00 69.69 219 PRO A C 1
ATOM 1731 O O . PRO A 1 219 ? -19.360 -12.812 -4.688 1.00 69.69 219 PRO A O 1
ATOM 1734 N N . GLY A 1 220 ? -17.983 -14.103 -3.501 1.00 66.00 220 GLY A N 1
ATOM 1735 C CA . GLY A 1 220 ? -16.744 -13.527 -4.009 1.00 66.00 220 GLY A CA 1
ATOM 1736 C C . GLY A 1 220 ? -16.196 -14.362 -5.155 1.00 66.00 220 GLY A C 1
ATOM 1737 O O . GLY A 1 220 ? -16.027 -15.574 -5.018 1.00 66.00 220 GLY A O 1
ATOM 1738 N N . THR A 1 221 ? -15.879 -13.713 -6.271 1.00 70.88 221 THR A N 1
ATOM 1739 C CA . THR A 1 221 ? -15.133 -14.334 -7.367 1.00 70.88 221 THR A CA 1
ATOM 1740 C C . THR A 1 221 ? -13.658 -14.413 -6.992 1.00 70.88 221 THR A C 1
ATOM 1742 O O . THR A 1 221 ? -12.976 -13.389 -6.946 1.00 70.88 221 THR A O 1
ATOM 1745 N N . TYR A 1 222 ? -13.153 -15.618 -6.731 1.00 72.81 222 TYR A N 1
ATOM 1746 C CA . TYR A 1 222 ? -11.732 -15.820 -6.463 1.00 72.81 222 TYR A CA 1
ATOM 1747 C C . TYR A 1 222 ? -10.943 -15.720 -7.771 1.00 72.81 222 TYR A C 1
ATOM 1749 O O . TYR A 1 222 ? -11.166 -16.494 -8.703 1.00 72.81 222 TYR A O 1
ATOM 1757 N N . ARG A 1 223 ? -10.021 -14.758 -7.850 1.00 78.00 223 ARG A N 1
ATOM 1758 C CA . ARG A 1 223 ? -9.037 -14.676 -8.933 1.00 78.00 223 ARG A CA 1
ATOM 1759 C C . ARG A 1 223 ? -7.662 -14.973 -8.338 1.00 78.00 223 ARG A C 1
ATOM 1761 O O . ARG A 1 223 ? -7.282 -14.293 -7.386 1.00 78.00 223 ARG A O 1
ATOM 1768 N N . PRO A 1 224 ? -6.923 -15.967 -8.855 1.00 83.62 224 PRO A N 1
ATOM 1769 C CA . PRO A 1 224 ? -5.582 -16.247 -8.361 1.00 83.62 224 PRO A CA 1
ATOM 1770 C C . PRO A 1 224 ? -4.663 -15.046 -8.614 1.00 83.62 224 PRO A C 1
ATOM 1772 O O . PRO A 1 224 ? -4.798 -14.353 -9.626 1.00 83.62 224 PRO A O 1
ATOM 1775 N N . LEU A 1 225 ? -3.719 -14.807 -7.701 1.00 85.81 225 LEU A N 1
ATOM 1776 C CA . LEU A 1 225 ? -2.708 -13.764 -7.867 1.00 85.81 225 LEU A CA 1
ATOM 1777 C C . LEU A 1 225 ? -1.817 -14.104 -9.068 1.00 85.81 225 LEU A C 1
ATOM 1779 O O . LEU A 1 225 ? -1.249 -15.193 -9.146 1.00 85.81 225 LEU A O 1
ATOM 1783 N N . VAL A 1 226 ? -1.685 -13.159 -9.996 1.00 87.75 226 VAL A N 1
ATOM 1784 C CA . VAL A 1 226 ? -0.795 -13.271 -11.154 1.00 87.75 226 VAL A CA 1
ATOM 1785 C C . VAL A 1 226 ? 0.304 -12.235 -10.986 1.00 87.75 226 VAL A C 1
ATOM 1787 O O . VAL A 1 226 ? 0.017 -11.048 -10.874 1.00 87.75 226 VAL A O 1
ATOM 1790 N N . CYS A 1 227 ? 1.563 -12.671 -10.960 1.00 84.81 227 CYS A N 1
ATOM 1791 C CA . CYS A 1 227 ? 2.693 -11.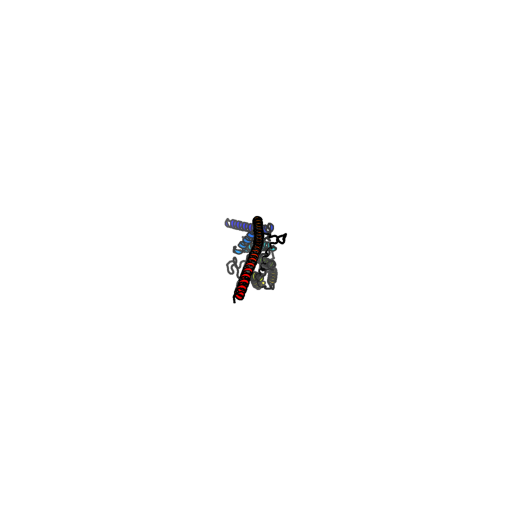748 -10.920 1.00 84.81 227 CYS A CA 1
ATOM 1792 C C . CYS A 1 227 ? 2.689 -10.856 -12.166 1.00 84.81 227 CYS A C 1
ATOM 1794 O O . CYS A 1 227 ? 2.600 -11.363 -13.291 1.00 84.81 227 CYS A O 1
ATOM 1796 N N . ASP A 1 228 ? 2.838 -9.545 -11.970 1.00 84.88 228 ASP A N 1
ATOM 1797 C CA . ASP A 1 228 ? 2.899 -8.593 -13.073 1.00 84.88 228 ASP A CA 1
ATOM 1798 C C . ASP A 1 228 ? 4.030 -8.952 -14.039 1.00 84.88 228 ASP A C 1
ATOM 1800 O O . ASP A 1 228 ? 5.219 -8.980 -13.696 1.00 84.88 228 ASP A O 1
ATOM 1804 N N . LYS A 1 229 ? 3.657 -9.222 -15.291 1.00 87.38 229 LYS A N 1
ATOM 1805 C CA . LYS A 1 229 ? 4.618 -9.464 -16.363 1.00 87.38 229 LYS A CA 1
ATOM 1806 C C . LYS A 1 229 ? 5.279 -8.135 -16.715 1.00 87.38 229 LYS A C 1
ATOM 1808 O O . LYS A 1 229 ? 4.620 -7.211 -17.192 1.00 87.38 229 LYS A O 1
ATOM 1813 N N . ARG A 1 230 ? 6.595 -8.033 -16.508 1.00 85.31 230 ARG A N 1
ATOM 1814 C CA . ARG A 1 230 ? 7.361 -6.853 -16.931 1.00 85.31 230 ARG A CA 1
ATOM 1815 C C . ARG A 1 230 ? 7.285 -6.720 -18.448 1.00 85.31 230 ARG A C 1
ATOM 1817 O O . ARG A 1 230 ? 7.517 -7.689 -19.171 1.00 85.31 230 ARG A O 1
ATOM 1824 N N . LYS A 1 231 ? 6.992 -5.511 -18.927 1.00 89.50 231 LYS A N 1
ATOM 1825 C CA . LYS A 1 231 ? 7.069 -5.214 -20.359 1.00 89.50 231 LYS A CA 1
ATOM 1826 C C . LYS A 1 231 ? 8.521 -5.423 -20.823 1.00 89.50 231 LYS A C 1
ATOM 1828 O O . LYS A 1 231 ? 9.431 -4.977 -20.118 1.00 89.50 231 LYS A O 1
ATOM 1833 N N . PRO A 1 232 ? 8.759 -6.105 -21.956 1.00 91.06 232 PRO A N 1
ATOM 1834 C CA . PRO A 1 232 ? 10.111 -6.311 -22.462 1.00 91.06 232 PRO A CA 1
ATOM 1835 C C . PRO A 1 232 ? 10.764 -4.957 -22.761 1.00 91.06 232 PRO A C 1
ATOM 1837 O O . PRO A 1 232 ? 10.123 -4.059 -23.310 1.00 91.06 232 PRO A O 1
ATOM 1840 N N . VAL A 1 233 ? 12.032 -4.802 -22.376 1.00 92.00 233 VAL A N 1
ATOM 1841 C CA . VAL A 1 233 ? 12.790 -3.568 -22.619 1.00 92.00 233 VAL A CA 1
ATOM 1842 C C . VAL A 1 233 ? 12.963 -3.393 -24.134 1.00 92.00 233 VAL A C 1
ATOM 1844 O O . VAL A 1 233 ? 13.417 -4.335 -24.789 1.00 92.00 233 VAL A O 1
ATOM 1847 N N . PRO A 1 234 ? 12.610 -2.229 -24.712 1.00 93.88 234 PRO A N 1
ATOM 1848 C CA . PRO A 1 234 ? 12.782 -1.999 -26.140 1.00 93.88 234 PRO A CA 1
ATOM 1849 C C . PRO A 1 234 ? 14.266 -2.041 -26.525 1.00 93.88 234 PRO A C 1
ATOM 1851 O O . PRO A 1 234 ? 15.144 -1.673 -25.740 1.00 93.88 234 PRO A O 1
ATOM 1854 N N . LEU A 1 235 ? 14.548 -2.482 -27.753 1.00 94.44 235 LEU A N 1
ATOM 1855 C CA . LEU A 1 235 ? 15.906 -2.496 -28.295 1.00 94.44 235 LEU A CA 1
ATOM 1856 C C . LEU A 1 235 ? 16.498 -1.081 -28.282 1.00 94.44 235 LEU A C 1
ATOM 1858 O O . LEU A 1 235 ? 15.817 -0.102 -28.593 1.00 94.44 235 LEU A O 1
ATOM 1862 N N . LYS A 1 236 ? 17.785 -0.973 -27.940 1.00 94.94 236 LYS A N 1
ATOM 1863 C CA . LYS A 1 236 ? 18.498 0.308 -27.962 1.00 94.94 236 LYS A CA 1
ATOM 1864 C C . LYS A 1 236 ? 18.586 0.810 -29.402 1.00 94.94 236 LYS A C 1
ATOM 1866 O O . LYS A 1 236 ? 19.198 0.163 -30.248 1.00 94.94 236 LYS A O 1
ATOM 1871 N N . LEU A 1 237 ? 17.993 1.968 -29.664 1.00 95.38 237 LEU A N 1
ATOM 1872 C CA . LEU A 1 237 ? 18.105 2.651 -30.947 1.00 95.38 237 LEU A CA 1
ATOM 1873 C C . LEU A 1 237 ? 19.375 3.508 -30.946 1.00 95.38 237 LEU A C 1
ATOM 1875 O O . LEU A 1 237 ? 19.591 4.299 -30.029 1.00 95.38 237 LEU A O 1
ATOM 1879 N N . TYR A 1 238 ? 20.211 3.354 -31.971 1.00 93.75 238 TYR A N 1
ATOM 1880 C CA . TYR A 1 238 ? 21.403 4.177 -32.174 1.00 93.75 238 TYR A CA 1
ATOM 1881 C C . TYR A 1 238 ? 21.120 5.257 -33.214 1.00 93.75 238 TYR A C 1
ATOM 1883 O O . TYR A 1 238 ? 20.506 4.987 -34.247 1.00 93.75 238 TYR A O 1
ATOM 1891 N N . THR A 1 239 ? 21.589 6.478 -32.964 1.00 92.69 239 THR A N 1
ATOM 1892 C CA . THR A 1 239 ? 21.486 7.562 -33.940 1.00 92.69 239 THR A CA 1
ATOM 1893 C C . THR A 1 239 ? 22.540 7.375 -35.036 1.00 92.69 239 THR A C 1
ATOM 1895 O O . THR A 1 239 ? 23.734 7.268 -34.738 1.00 92.69 239 THR A O 1
ATOM 1898 N N . PRO A 1 240 ? 22.140 7.315 -36.318 1.00 92.25 240 PRO A N 1
ATOM 1899 C CA . PRO A 1 240 ? 23.095 7.169 -37.404 1.00 92.25 240 PRO A CA 1
ATOM 1900 C C . PRO A 1 240 ? 23.936 8.441 -37.543 1.00 92.25 240 PRO A C 1
ATOM 1902 O O . PRO A 1 240 ? 23.426 9.563 -37.500 1.00 92.25 240 PRO A O 1
ATOM 1905 N N . LYS A 1 241 ? 25.243 8.276 -37.760 1.00 84.75 241 LYS A N 1
ATOM 1906 C CA . LYS A 1 241 ? 26.163 9.392 -38.007 1.00 84.75 241 LYS A CA 1
ATOM 1907 C C . LYS A 1 241 ? 26.075 9.828 -39.472 1.00 84.75 241 LYS A C 1
ATOM 1909 O O . LYS A 1 241 ? 26.873 9.403 -40.302 1.00 84.75 241 LYS A O 1
ATOM 1914 N N . ILE A 1 242 ? 25.088 10.662 -39.785 1.00 83.69 242 ILE A N 1
ATOM 1915 C CA . ILE A 1 242 ? 24.862 11.198 -41.134 1.00 83.69 242 ILE A CA 1
ATOM 1916 C C . ILE A 1 242 ? 25.590 12.540 -41.278 1.00 83.69 242 ILE A C 1
ATOM 1918 O O . ILE A 1 242 ? 25.485 13.413 -40.416 1.00 83.69 242 ILE A O 1
ATOM 1922 N N . VAL A 1 243 ? 26.326 12.723 -42.376 1.00 81.06 243 VAL A N 1
ATOM 1923 C CA . VAL A 1 243 ? 26.897 14.025 -42.749 1.00 81.06 243 VAL A CA 1
ATOM 1924 C C . VAL A 1 243 ? 25.865 14.787 -43.582 1.00 81.06 243 VAL A C 1
ATOM 1926 O O . VAL A 1 243 ? 25.345 14.246 -44.552 1.00 81.06 243 VAL A O 1
ATOM 1929 N N . LYS A 1 244 ? 25.565 16.041 -43.214 1.00 78.56 244 LYS A N 1
ATOM 1930 C CA . LYS A 1 244 ? 24.499 16.849 -43.844 1.00 78.56 244 LYS A CA 1
ATOM 1931 C C . LYS A 1 244 ? 24.722 17.122 -45.340 1.00 78.56 244 LYS A C 1
ATOM 1933 O O . LYS A 1 244 ? 23.751 17.289 -46.065 1.00 78.56 244 LYS A O 1
ATOM 1938 N N . VAL A 1 245 ? 25.978 17.179 -45.792 1.00 81.69 245 VAL A N 1
ATOM 1939 C CA . VAL A 1 245 ? 26.350 17.411 -47.197 1.00 81.69 245 VAL A CA 1
ATOM 1940 C C . VAL A 1 245 ? 27.413 16.395 -47.603 1.00 81.69 245 VAL A C 1
ATOM 1942 O O . VAL A 1 245 ? 28.545 16.445 -47.118 1.00 81.69 245 VAL A O 1
ATOM 1945 N N . LEU A 1 246 ? 27.049 15.472 -48.489 1.00 77.50 246 LEU A N 1
ATOM 1946 C CA . LEU A 1 246 ? 27.951 14.459 -49.035 1.00 77.50 246 LEU A CA 1
ATOM 1947 C C . LEU A 1 246 ? 28.547 14.967 -50.353 1.00 77.50 246 LEU A C 1
ATOM 1949 O O . LEU A 1 246 ? 27.864 15.020 -51.371 1.00 77.50 246 LEU A O 1
ATOM 1953 N N . GLU A 1 247 ? 29.827 15.342 -50.341 1.00 76.25 247 GLU A N 1
ATOM 1954 C CA . GLU A 1 247 ? 30.559 15.691 -51.563 1.00 76.25 247 GLU A CA 1
ATOM 1955 C C . GLU A 1 247 ? 31.216 14.432 -52.150 1.00 76.25 247 GLU A C 1
ATOM 1957 O O . GLU A 1 247 ? 32.215 13.931 -51.625 1.00 76.25 247 GLU A O 1
ATOM 1962 N N . PHE A 1 248 ? 30.676 13.911 -53.254 1.00 72.69 248 PHE A N 1
ATOM 1963 C CA . PHE A 1 248 ? 31.264 12.760 -53.943 1.00 72.69 248 PHE A CA 1
ATOM 1964 C C . PHE A 1 248 ? 32.678 13.083 -54.455 1.00 72.69 248 PHE A C 1
ATOM 1966 O O . PHE A 1 248 ? 32.924 14.125 -55.059 1.00 72.69 248 PHE A O 1
ATOM 1973 N N . GLY A 1 249 ? 33.630 12.181 -54.200 1.00 71.00 249 GLY A N 1
ATOM 1974 C CA . GLY A 1 249 ? 35.028 12.319 -54.628 1.00 71.00 249 GLY A CA 1
ATOM 1975 C C . GLY A 1 249 ? 35.944 13.065 -53.651 1.00 71.00 249 GLY A C 1
ATOM 1976 O O . GLY A 1 249 ? 37.166 13.007 -53.806 1.00 71.00 249 GLY A O 1
ATOM 1977 N N . ARG A 1 250 ? 35.401 13.702 -52.604 1.00 71.69 250 ARG A N 1
ATOM 1978 C CA . ARG A 1 250 ? 36.195 14.292 -51.516 1.00 71.69 250 ARG A CA 1
ATOM 1979 C C . ARG A 1 250 ? 36.146 13.405 -50.276 1.00 71.69 250 ARG A C 1
ATOM 1981 O O . ARG A 1 250 ? 35.085 13.018 -49.802 1.00 71.69 250 ARG A O 1
ATOM 1988 N N . LYS A 1 251 ? 37.320 13.085 -49.727 1.00 72.56 251 LYS A N 1
ATOM 1989 C CA . LYS A 1 251 ? 37.428 12.337 -48.469 1.00 72.56 251 LYS A CA 1
ATOM 1990 C C . LYS A 1 251 ? 37.048 13.253 -47.303 1.00 72.56 251 LYS A C 1
ATOM 1992 O O . LYS A 1 251 ? 37.826 14.128 -46.927 1.00 72.56 251 LYS A O 1
ATOM 1997 N N . GLN A 1 252 ? 35.855 13.059 -46.751 1.00 70.69 252 GLN A N 1
ATOM 1998 C CA . GLN A 1 252 ? 35.384 13.759 -45.555 1.00 70.69 252 GLN A CA 1
ATOM 1999 C C . GLN A 1 252 ? 35.813 13.009 -44.280 1.00 70.69 252 GLN A C 1
ATOM 2001 O O . GLN A 1 252 ? 35.965 11.790 -44.295 1.00 70.69 252 GLN A O 1
ATOM 2006 N N . GLY A 1 253 ? 35.997 13.731 -43.170 1.00 72.88 253 GLY A N 1
ATOM 2007 C CA . GLY A 1 253 ? 36.190 13.136 -41.837 1.00 72.88 253 GLY A CA 1
ATOM 2008 C C . GLY A 1 253 ? 37.628 13.039 -41.311 1.00 72.88 253 GLY A C 1
ATOM 2009 O O . GLY A 1 253 ? 37.808 12.587 -40.186 1.00 72.88 253 GLY A O 1
ATOM 2010 N N . SER A 1 254 ? 38.635 13.478 -42.066 1.00 77.69 254 SER A N 1
ATOM 2011 C CA . SER A 1 254 ? 40.031 13.578 -41.601 1.00 77.69 254 SER A CA 1
ATOM 2012 C C . SER A 1 254 ? 40.389 15.005 -41.177 1.00 77.69 254 SER A C 1
ATOM 2014 O O . SER A 1 254 ? 39.798 15.967 -41.674 1.00 77.69 254 SER A O 1
ATOM 2016 N N . SER A 1 255 ? 41.395 15.156 -40.312 1.00 85.69 255 SER A N 1
ATOM 2017 C CA . SER A 1 255 ? 41.910 16.479 -39.933 1.00 85.69 255 SER A CA 1
ATOM 2018 C C . SER A 1 255 ? 42.500 17.215 -41.147 1.00 85.69 255 SER A C 1
ATOM 2020 O O . SER A 1 255 ? 43.007 16.583 -42.077 1.00 85.69 255 SER A O 1
ATOM 2022 N N . LYS A 1 256 ? 42.479 18.557 -41.140 1.00 85.88 256 LYS A N 1
ATOM 2023 C CA . LYS A 1 256 ? 43.041 19.386 -42.227 1.00 85.88 256 LYS A CA 1
ATOM 2024 C C . LYS A 1 256 ? 44.503 19.023 -42.524 1.00 85.88 256 LYS A C 1
ATOM 2026 O O . LYS A 1 256 ? 44.870 18.846 -43.682 1.00 85.88 256 LYS A O 1
ATOM 2031 N N . GLN A 1 257 ? 45.297 18.803 -41.476 1.00 89.38 257 GLN A N 1
ATOM 2032 C CA . GLN A 1 257 ? 46.708 18.415 -41.589 1.00 89.38 257 GLN A CA 1
ATOM 2033 C C . GLN A 1 257 ? 46.887 17.060 -42.295 1.00 89.38 257 GLN A C 1
ATOM 2035 O O . GLN A 1 257 ? 47.778 16.887 -43.127 1.00 89.38 257 GLN A O 1
ATOM 2040 N N . GLU A 1 258 ? 46.016 16.088 -42.009 1.00 87.81 258 GLU A N 1
ATOM 2041 C CA . GLU A 1 258 ? 46.063 14.772 -42.652 1.00 87.81 258 GLU A CA 1
ATOM 2042 C C . GLU A 1 258 ? 45.668 14.849 -44.129 1.00 87.81 258 GLU A C 1
ATOM 2044 O O . GLU A 1 258 ? 46.275 14.174 -44.966 1.00 87.81 258 GLU A O 1
ATOM 2049 N N . GLN A 1 259 ? 44.688 15.694 -44.470 1.00 87.75 259 GLN A N 1
ATOM 2050 C CA . GLN A 1 259 ? 44.281 15.928 -45.858 1.00 87.75 259 GLN A CA 1
ATOM 2051 C C . GLN A 1 259 ? 45.412 16.552 -46.674 1.00 87.75 259 GLN A C 1
ATOM 2053 O O . GLN A 1 259 ? 45.699 16.091 -47.782 1.00 87.75 259 GLN A O 1
ATOM 2058 N N . GLU A 1 260 ? 46.087 17.559 -46.123 1.00 89.06 260 GLU A N 1
ATOM 2059 C CA . GLU A 1 260 ? 47.234 18.202 -46.762 1.00 89.06 260 GLU A CA 1
ATOM 2060 C C . GLU A 1 260 ? 48.379 17.214 -46.973 1.00 89.06 260 GLU A C 1
ATOM 2062 O O . GLU A 1 260 ? 48.888 17.091 -48.091 1.00 89.06 260 GLU A O 1
ATOM 2067 N N . ARG A 1 261 ? 48.714 16.418 -45.951 1.00 91.88 261 ARG A N 1
ATOM 2068 C CA . ARG A 1 261 ? 49.736 15.371 -46.068 1.00 91.88 261 ARG A CA 1
ATOM 2069 C C . ARG A 1 261 ? 49.399 14.375 -47.178 1.00 91.88 261 ARG A C 1
ATOM 2071 O O . ARG A 1 261 ? 50.257 14.069 -48.007 1.00 91.88 261 ARG A O 1
ATOM 2078 N N . GLN A 1 262 ? 48.160 13.883 -47.239 1.00 89.69 262 GLN A N 1
ATOM 2079 C CA . GLN A 1 262 ? 47.734 12.956 -48.296 1.00 89.69 262 GLN A CA 1
ATOM 2080 C C . GLN A 1 262 ? 47.791 13.599 -49.688 1.00 89.69 262 GLN A C 1
ATOM 2082 O O . GLN A 1 262 ? 48.233 12.954 -50.643 1.00 89.69 262 GLN A O 1
ATOM 2087 N N . ARG A 1 263 ? 47.392 14.872 -49.809 1.00 90.62 263 ARG A N 1
ATOM 2088 C CA . ARG A 1 263 ? 47.465 15.634 -51.063 1.00 90.62 263 ARG A CA 1
ATOM 2089 C C . ARG A 1 263 ? 48.908 15.766 -51.550 1.00 90.62 263 ARG A C 1
ATOM 2091 O O . ARG A 1 263 ? 49.169 15.509 -52.727 1.00 90.62 263 ARG A O 1
ATOM 2098 N N . LEU A 1 264 ? 49.838 16.107 -50.657 1.00 95.00 264 LEU A N 1
ATOM 2099 C CA . LEU A 1 264 ? 51.264 16.227 -50.972 1.00 95.00 264 LEU A CA 1
ATOM 2100 C C . LEU A 1 264 ? 51.862 14.886 -51.409 1.00 95.00 264 LEU A C 1
ATOM 2102 O O . LEU A 1 264 ? 52.520 14.816 -52.445 1.00 95.00 264 LEU A O 1
ATOM 2106 N N . VAL A 1 265 ? 51.559 13.798 -50.691 1.00 95.62 265 VAL A N 1
ATOM 2107 C CA . VAL A 1 265 ? 52.023 12.447 -51.055 1.00 95.62 265 VAL A CA 1
ATOM 2108 C C . VAL A 1 265 ? 51.494 12.026 -52.429 1.00 95.62 265 VAL A C 1
ATOM 2110 O O . VAL A 1 265 ? 52.235 11.449 -53.229 1.00 95.62 265 VAL A O 1
ATOM 2113 N N . HIS A 1 266 ? 50.224 12.310 -52.731 1.00 93.81 266 HIS A N 1
ATOM 2114 C CA . HIS A 1 266 ? 49.649 12.002 -54.039 1.00 93.81 266 HIS A CA 1
ATOM 2115 C C . HIS A 1 266 ? 50.328 12.796 -55.161 1.00 93.81 266 HIS A C 1
ATOM 2117 O O . HIS A 1 266 ? 50.692 12.209 -56.183 1.00 93.81 266 HIS A O 1
ATOM 2123 N N . LYS A 1 267 ? 50.544 14.102 -54.954 1.00 96.19 267 LYS A N 1
ATOM 2124 C CA . LYS A 1 267 ? 51.225 14.980 -55.914 1.00 96.19 267 LYS A CA 1
ATOM 2125 C C . LYS A 1 267 ? 52.643 14.482 -56.205 1.00 96.19 267 LYS A C 1
ATOM 2127 O O . LYS A 1 267 ? 52.953 14.208 -57.361 1.00 96.19 267 LYS A O 1
ATOM 2132 N N . HIS A 1 268 ? 53.421 14.211 -55.157 1.00 97.31 268 HIS A N 1
ATOM 2133 C CA . HIS A 1 268 ? 54.774 13.667 -55.274 1.00 97.31 268 HIS A CA 1
ATOM 2134 C C . HIS A 1 268 ? 54.805 12.348 -56.064 1.00 97.31 268 HIS A C 1
ATOM 2136 O O . HIS A 1 268 ? 55.584 12.183 -56.998 1.00 97.31 268 HIS A O 1
ATOM 2142 N N . ARG A 1 269 ? 53.910 11.397 -55.751 1.00 96.81 269 ARG A N 1
ATOM 2143 C CA . ARG A 1 269 ? 53.841 10.115 -56.477 1.00 96.81 269 ARG A CA 1
ATOM 2144 C C . ARG A 1 269 ? 53.456 10.287 -57.946 1.00 96.81 269 ARG A C 1
ATOM 2146 O O . ARG A 1 269 ? 53.930 9.520 -58.783 1.00 96.81 269 ARG A O 1
ATOM 2153 N N . ARG A 1 270 ? 52.572 11.237 -58.266 1.00 96.62 270 ARG A N 1
ATOM 2154 C CA . ARG A 1 270 ? 52.146 11.512 -59.644 1.00 96.62 270 ARG A CA 1
ATOM 2155 C C . ARG A 1 270 ? 53.292 12.099 -60.463 1.00 96.62 270 ARG A C 1
ATOM 2157 O O . ARG A 1 270 ? 53.526 11.618 -61.569 1.00 96.62 270 ARG A O 1
ATOM 2164 N N . GLU A 1 271 ? 54.000 13.074 -59.903 1.00 96.50 271 GLU A N 1
ATOM 2165 C CA . GLU A 1 271 ? 55.157 13.724 -60.527 1.00 96.50 271 GLU A CA 1
ATOM 2166 C C . GLU A 1 271 ? 56.299 12.726 -60.738 1.00 96.50 271 GLU A C 1
ATOM 2168 O O . GLU A 1 271 ? 56.763 12.564 -61.865 1.00 96.50 271 GLU A O 1
ATOM 2173 N N . LEU A 1 272 ? 56.645 11.937 -59.715 1.00 97.19 272 LEU A N 1
ATOM 2174 C CA . LEU A 1 272 ? 57.669 10.892 -59.814 1.00 97.19 272 LEU A CA 1
ATOM 2175 C C . LEU A 1 272 ? 57.334 9.863 -60.904 1.00 97.19 272 LEU A C 1
ATOM 2177 O O . LEU A 1 272 ? 58.180 9.517 -61.726 1.00 97.19 272 LEU A O 1
ATOM 2181 N N . LYS A 1 273 ? 56.079 9.396 -60.969 1.00 96.94 273 LYS A N 1
ATOM 2182 C CA . LYS A 1 273 ? 55.629 8.485 -62.038 1.00 96.94 273 LYS A CA 1
ATOM 2183 C C . LYS A 1 273 ? 55.647 9.134 -63.425 1.00 96.94 273 LYS A C 1
ATOM 2185 O O . LYS A 1 273 ? 55.694 8.404 -64.413 1.00 96.94 273 LYS A O 1
ATOM 2190 N N . GLY A 1 274 ? 55.505 10.454 -63.519 1.00 97.06 274 GLY A N 1
ATOM 2191 C CA . GLY A 1 274 ? 55.629 11.209 -64.766 1.00 97.06 274 GLY A CA 1
ATOM 2192 C C . GLY A 1 274 ? 57.079 11.238 -65.240 1.00 97.06 274 GLY A C 1
ATOM 2193 O O . GLY A 1 274 ? 57.371 10.707 -66.307 1.00 97.06 274 GLY A O 1
ATOM 2194 N N . ALA A 1 275 ? 57.980 11.719 -64.381 1.00 97.38 275 ALA A N 1
ATOM 2195 C CA . ALA A 1 275 ? 59.410 11.826 -64.662 1.00 97.38 275 ALA A CA 1
ATOM 2196 C C . ALA A 1 275 ? 60.030 10.474 -65.051 1.00 97.38 275 ALA A C 1
ATOM 2198 O O . ALA A 1 275 ? 60.691 10.351 -66.077 1.00 97.38 275 ALA A O 1
ATOM 2199 N N . VAL A 1 276 ? 59.728 9.405 -64.304 1.00 96.88 276 VAL A N 1
ATOM 2200 C CA . VAL A 1 276 ? 60.219 8.055 -64.635 1.00 96.88 276 VAL A CA 1
ATOM 2201 C C . VAL A 1 276 ? 59.713 7.581 -66.006 1.00 96.88 276 VAL A C 1
ATOM 2203 O O . VAL A 1 276 ? 60.423 6.869 -66.715 1.00 96.88 276 VAL A O 1
ATOM 2206 N N . ARG A 1 277 ? 58.489 7.954 -66.406 1.00 96.38 277 ARG A N 1
ATOM 2207 C CA . ARG A 1 277 ? 57.943 7.605 -67.729 1.00 96.38 277 ARG A CA 1
ATOM 2208 C C . ARG A 1 277 ? 58.593 8.387 -68.866 1.00 96.38 277 ARG A C 1
ATOM 2210 O O . ARG A 1 277 ? 58.604 7.884 -69.985 1.00 96.38 277 ARG A O 1
ATOM 2217 N N . GLU A 1 278 ? 59.086 9.590 -68.613 1.00 96.88 278 GLU A N 1
ATOM 2218 C CA . GLU A 1 278 ? 59.851 10.377 -69.589 1.00 96.88 278 GLU A CA 1
ATOM 2219 C C . GLU A 1 278 ? 61.256 9.810 -69.749 1.00 96.88 278 GLU A C 1
ATOM 2221 O O . GLU A 1 278 ? 61.590 9.383 -70.847 1.00 96.88 278 GLU A O 1
ATOM 2226 N N . ILE A 1 279 ? 61.973 9.581 -68.644 1.00 97.00 279 ILE A N 1
ATOM 2227 C CA . ILE A 1 279 ? 63.307 8.955 -68.661 1.00 97.00 279 ILE A CA 1
ATOM 2228 C C . ILE A 1 279 ? 63.294 7.620 -69.420 1.00 97.00 279 ILE A C 1
ATOM 2230 O O . ILE A 1 279 ? 64.195 7.313 -70.196 1.00 97.00 279 ILE A O 1
ATOM 2234 N N . ARG A 1 280 ? 62.250 6.800 -69.235 1.00 96.44 280 ARG A N 1
ATOM 2235 C CA . ARG A 1 280 ? 62.110 5.539 -69.982 1.00 96.44 280 ARG A CA 1
ATOM 2236 C C . ARG A 1 280 ? 61.909 5.753 -71.485 1.00 96.44 280 ARG A C 1
ATOM 2238 O O . ARG A 1 280 ? 62.435 4.960 -72.260 1.00 96.44 280 ARG A O 1
ATOM 2245 N N . ARG A 1 281 ? 61.147 6.773 -71.893 1.00 97.19 281 ARG A N 1
ATOM 2246 C CA . ARG A 1 281 ? 60.945 7.117 -73.311 1.00 97.19 281 ARG A CA 1
ATOM 2247 C C . ARG A 1 281 ? 62.239 7.640 -73.932 1.00 97.19 281 ARG A C 1
ATOM 2249 O O . ARG A 1 281 ? 62.588 7.196 -75.022 1.00 97.19 281 ARG A O 1
ATOM 2256 N N . ASP A 1 282 ? 62.981 8.465 -73.202 1.00 97.19 282 ASP A N 1
ATOM 2257 C CA . ASP A 1 282 ? 64.269 9.003 -73.644 1.00 97.19 282 ASP A CA 1
ATOM 2258 C C . ASP A 1 282 ? 65.305 7.889 -73.804 1.00 97.19 282 ASP A C 1
ATOM 2260 O O . ASP A 1 282 ? 65.953 7.784 -74.842 1.00 97.19 282 ASP A O 1
ATOM 2264 N N . ASN A 1 283 ? 65.385 6.966 -72.842 1.00 97.00 283 ASN A N 1
ATOM 2265 C CA . ASN A 1 283 ? 66.264 5.801 -72.948 1.00 97.00 283 ASN A CA 1
ATOM 2266 C C . ASN A 1 283 ? 65.922 4.921 -74.160 1.00 97.00 283 ASN A C 1
ATOM 2268 O O . ASN A 1 283 ? 66.822 4.449 -74.852 1.00 97.00 283 ASN A O 1
ATOM 2272 N N . GLN A 1 284 ? 64.632 4.704 -74.445 1.00 96.38 284 GLN A N 1
ATOM 2273 C CA . GLN A 1 284 ? 64.213 3.965 -75.642 1.00 96.38 284 GLN A CA 1
ATOM 2274 C C . GLN A 1 284 ? 64.588 4.700 -76.931 1.00 96.38 284 GLN A C 1
ATOM 2276 O O . GLN A 1 284 ? 64.972 4.059 -77.910 1.00 96.38 284 GLN A O 1
ATOM 2281 N N . PHE A 1 285 ? 64.471 6.026 -76.943 1.00 97.56 285 PHE A N 1
ATOM 2282 C CA . PHE A 1 285 ? 64.864 6.849 -78.078 1.00 97.56 285 PHE A CA 1
ATOM 2283 C C . PHE A 1 285 ? 66.377 6.778 -78.326 1.00 97.56 285 PHE A C 1
ATOM 2285 O O . PHE A 1 285 ? 66.795 6.457 -79.438 1.00 97.56 285 PHE A O 1
ATOM 2292 N N . LEU A 1 286 ? 67.189 6.964 -77.281 1.00 97.00 286 LEU A N 1
ATOM 2293 C CA . LEU A 1 286 ? 68.648 6.855 -77.354 1.00 97.00 286 LEU A CA 1
ATOM 2294 C C . LEU A 1 286 ? 69.092 5.469 -77.831 1.00 97.00 286 LEU A C 1
ATOM 2296 O O . LEU A 1 286 ? 69.942 5.373 -78.713 1.00 97.00 286 LEU A O 1
ATOM 2300 N N . ALA A 1 287 ? 68.477 4.400 -77.318 1.00 96.19 287 ALA A N 1
ATOM 2301 C CA . ALA A 1 287 ? 68.783 3.038 -77.746 1.00 96.19 287 ALA A CA 1
ATOM 2302 C C . ALA A 1 287 ? 68.501 2.818 -79.244 1.00 96.19 287 ALA A C 1
ATOM 2304 O O . ALA A 1 287 ? 69.302 2.191 -79.935 1.00 96.19 287 ALA A O 1
ATOM 2305 N N . LYS A 1 288 ? 67.390 3.361 -79.769 1.00 96.62 288 LYS A N 1
ATOM 2306 C CA . LYS A 1 288 ? 67.073 3.300 -81.207 1.00 96.62 288 LYS A CA 1
ATOM 2307 C C . LYS A 1 288 ? 68.083 4.077 -82.051 1.00 96.62 288 LYS A C 1
ATOM 2309 O O . LYS A 1 288 ? 68.508 3.562 -83.081 1.00 96.62 288 LYS A O 1
ATOM 2314 N N . MET A 1 289 ? 68.475 5.278 -81.616 1.00 96.56 289 MET A N 1
ATOM 2315 C CA . MET A 1 289 ? 69.497 6.083 -82.297 1.00 96.56 289 MET A CA 1
ATOM 2316 C C . MET A 1 289 ? 70.842 5.353 -82.358 1.00 96.56 289 MET A C 1
ATOM 2318 O O . MET A 1 289 ? 71.403 5.199 -83.438 1.00 96.56 289 MET A O 1
ATOM 2322 N N . GLN A 1 290 ? 71.321 4.849 -81.217 1.00 95.75 290 GLN A N 1
ATOM 2323 C CA . GLN A 1 290 ? 72.587 4.115 -81.142 1.00 95.75 290 GLN A CA 1
ATOM 2324 C C . GLN A 1 290 ? 72.566 2.858 -82.017 1.00 95.75 290 GLN A C 1
ATOM 2326 O O . GLN A 1 290 ? 73.538 2.567 -82.709 1.00 95.75 290 GLN A O 1
ATOM 2331 N N . LEU A 1 291 ? 71.455 2.115 -82.019 1.00 96.25 291 LEU A N 1
ATOM 2332 C CA . LEU A 1 291 ? 71.313 0.924 -82.853 1.00 96.25 291 LEU A CA 1
ATOM 2333 C C . LEU A 1 291 ? 71.331 1.269 -84.347 1.00 96.25 291 LEU A C 1
ATOM 2335 O O . LEU A 1 291 ? 71.999 0.574 -85.110 1.00 96.25 291 LEU A O 1
ATOM 2339 N N . ALA A 1 292 ? 70.649 2.341 -84.760 1.00 96.62 292 ALA A N 1
ATOM 2340 C CA . ALA A 1 292 ? 70.683 2.815 -86.143 1.00 96.62 292 ALA A CA 1
ATOM 2341 C C . ALA A 1 292 ? 72.113 3.188 -86.576 1.00 96.62 292 ALA A C 1
ATOM 2343 O O . ALA A 1 292 ? 72.567 2.737 -87.625 1.00 96.62 292 ALA A O 1
ATOM 2344 N N . GLU A 1 293 ? 72.850 3.910 -85.728 1.00 96.69 293 GLU A N 1
ATOM 2345 C CA . GLU A 1 293 ? 74.245 4.289 -85.978 1.00 96.69 293 GLU A CA 1
ATOM 2346 C C . GLU A 1 293 ? 75.176 3.065 -86.082 1.00 96.69 293 GLU A C 1
ATOM 2348 O O . GLU A 1 293 ? 76.052 3.002 -86.945 1.00 96.69 293 GLU A O 1
ATOM 2353 N N . VAL A 1 294 ? 74.994 2.056 -85.220 1.00 95.44 294 VAL A N 1
ATOM 2354 C CA . VAL A 1 294 ? 75.754 0.794 -85.294 1.00 95.44 294 VAL A CA 1
ATOM 2355 C C . VAL A 1 294 ? 75.431 0.040 -86.586 1.00 95.44 294 VAL A C 1
ATOM 2357 O O . VAL A 1 294 ? 76.349 -0.413 -87.268 1.00 95.44 294 VAL A O 1
ATOM 2360 N N . MET A 1 295 ? 74.150 -0.073 -86.955 1.00 95.06 295 MET A N 1
ATOM 2361 C CA . MET A 1 295 ? 73.732 -0.744 -88.190 1.00 95.06 295 MET A CA 1
ATOM 2362 C C . MET A 1 295 ? 74.303 -0.064 -89.436 1.00 95.06 295 MET A C 1
ATOM 2364 O O . MET A 1 295 ? 74.735 -0.755 -90.362 1.00 95.06 295 MET A O 1
ATOM 2368 N N . GLU A 1 296 ? 74.328 1.269 -89.460 1.00 95.75 296 GLU A N 1
ATOM 2369 C CA . GLU A 1 296 ? 74.919 2.047 -90.546 1.00 95.75 296 GLU A CA 1
ATOM 2370 C C . GLU A 1 296 ? 76.421 1.761 -90.665 1.00 95.75 296 GLU A C 1
ATOM 2372 O O . GLU A 1 296 ? 76.864 1.295 -91.721 1.00 95.75 296 GLU A O 1
ATOM 2377 N N . ARG A 1 297 ? 77.175 1.882 -89.561 1.00 95.38 297 ARG A N 1
ATOM 2378 C CA . ARG A 1 297 ? 78.614 1.558 -89.509 1.00 95.38 297 ARG A CA 1
ATOM 2379 C C . ARG A 1 297 ? 78.918 0.123 -89.944 1.00 95.38 297 ARG A C 1
ATOM 2381 O O . ARG A 1 297 ? 79.858 -0.114 -90.707 1.00 95.38 297 ARG A O 1
ATOM 2388 N N . ASP A 1 298 ? 78.118 -0.845 -89.506 1.00 95.19 298 ASP A N 1
ATOM 2389 C CA . ASP A 1 298 ? 78.272 -2.245 -89.907 1.00 95.19 298 ASP A CA 1
ATOM 2390 C C . ASP A 1 298 ? 77.951 -2.459 -91.389 1.00 95.19 298 ASP A C 1
ATOM 2392 O O . ASP A 1 298 ? 78.625 -3.248 -92.061 1.00 95.19 298 ASP A O 1
ATOM 2396 N N . SER A 1 299 ? 76.946 -1.761 -91.926 1.00 95.12 299 SER A N 1
ATOM 2397 C CA . SER A 1 299 ? 76.604 -1.823 -93.348 1.00 95.12 299 SER A CA 1
ATOM 2398 C C . SER A 1 299 ? 77.737 -1.272 -94.216 1.00 95.12 299 SER A C 1
ATOM 2400 O O . SER A 1 299 ? 78.114 -1.902 -95.208 1.00 95.12 299 SER A O 1
ATOM 2402 N N . GLU A 1 300 ? 78.352 -0.161 -93.806 1.00 95.25 300 GLU A N 1
ATOM 2403 C CA . GLU A 1 300 ? 79.516 0.422 -94.466 1.00 95.25 300 GLU A CA 1
ATOM 2404 C C . GLU A 1 300 ? 80.718 -0.517 -94.406 1.00 95.25 300 GLU A C 1
ATOM 2406 O O . GLU A 1 300 ? 81.364 -0.774 -95.426 1.00 95.25 300 GLU A O 1
ATOM 2411 N N . ARG A 1 301 ? 80.998 -1.088 -93.227 1.00 94.19 301 ARG A N 1
ATOM 2412 C CA . ARG A 1 301 ? 82.074 -2.068 -93.050 1.00 94.19 301 ARG A CA 1
ATOM 2413 C C . ARG A 1 301 ? 81.862 -3.284 -93.948 1.00 94.19 301 ARG A C 1
ATOM 2415 O O . ARG A 1 301 ? 82.789 -3.679 -94.650 1.00 94.19 301 ARG A O 1
ATOM 2422 N N . LYS A 1 302 ? 80.656 -3.861 -93.977 1.00 95.12 302 LYS A N 1
ATOM 2423 C CA . LYS A 1 302 ? 80.318 -5.006 -94.843 1.00 95.12 302 LYS A CA 1
ATOM 2424 C C . LYS A 1 302 ? 80.466 -4.666 -96.325 1.00 95.12 302 LYS A C 1
ATOM 2426 O O . LYS A 1 302 ? 80.998 -5.487 -97.070 1.00 95.12 302 LYS A O 1
ATOM 2431 N N . ARG A 1 303 ? 80.047 -3.469 -96.758 1.00 94.81 303 ARG A N 1
ATOM 2432 C CA . ARG A 1 303 ? 80.249 -2.987 -98.138 1.00 94.81 303 ARG A CA 1
ATOM 2433 C C . ARG A 1 303 ? 81.737 -2.930 -98.492 1.00 94.81 303 ARG A C 1
ATOM 2435 O O . ARG A 1 303 ? 82.126 -3.512 -99.502 1.00 94.81 303 ARG A O 1
ATOM 2442 N N . LYS A 1 304 ? 82.565 -2.322 -97.634 1.00 95.38 304 LYS A N 1
ATOM 2443 C CA . LYS A 1 304 ? 84.028 -2.251 -97.813 1.00 95.38 304 LYS A CA 1
ATOM 2444 C C . LYS A 1 304 ? 84.665 -3.644 -97.863 1.00 95.38 304 LYS A C 1
ATOM 2446 O O . LYS A 1 304 ? 85.430 -3.941 -98.773 1.00 95.38 304 LYS A O 1
ATOM 2451 N N . VAL A 1 305 ? 84.301 -4.533 -96.938 1.00 95.25 305 VAL A N 1
ATOM 2452 C CA . VAL A 1 305 ? 84.797 -5.921 -96.913 1.00 95.25 305 VAL A CA 1
ATOM 2453 C C . VAL A 1 305 ? 84.410 -6.675 -98.189 1.00 95.25 305 VAL A C 1
ATOM 2455 O O . VAL A 1 305 ? 85.253 -7.344 -98.778 1.00 95.25 305 VAL A O 1
ATOM 2458 N N . LYS A 1 306 ? 83.166 -6.536 -98.667 1.00 95.00 306 LYS A N 1
ATOM 2459 C CA . LYS A 1 306 ? 82.714 -7.172 -99.914 1.00 95.00 306 LYS A CA 1
ATOM 2460 C C . LYS A 1 306 ? 83.502 -6.676 -101.129 1.00 95.00 306 LYS A C 1
ATOM 2462 O O . LYS A 1 306 ? 83.877 -7.493 -101.963 1.00 95.00 306 LYS A O 1
ATOM 2467 N N . GLN A 1 307 ? 83.783 -5.374 -101.209 1.00 93.44 307 GLN A N 1
ATOM 2468 C CA . GLN A 1 307 ? 84.630 -4.802 -102.263 1.00 93.44 307 GLN A CA 1
ATOM 2469 C C . GLN A 1 307 ? 86.051 -5.383 -102.226 1.00 93.44 307 GLN A C 1
ATOM 2471 O O . GLN A 1 307 ? 86.582 -5.761 -103.267 1.00 93.44 307 GLN A O 1
ATOM 2476 N N . LEU A 1 308 ? 86.644 -5.522 -101.034 1.00 93.56 308 LEU A N 1
ATOM 2477 C CA . LEU A 1 308 ? 87.963 -6.142 -100.871 1.00 93.56 308 LEU A CA 1
ATOM 2478 C C . LEU A 1 308 ? 87.967 -7.612 -101.315 1.00 93.56 308 LEU A C 1
ATOM 2480 O O . LEU A 1 308 ? 88.838 -8.010 -102.082 1.00 93.56 308 LEU A O 1
ATOM 2484 N N . PHE A 1 309 ? 86.979 -8.413 -100.899 1.00 93.81 309 PHE A N 1
ATOM 2485 C CA . PHE A 1 309 ? 86.865 -9.811 -101.334 1.00 93.81 309 PHE A CA 1
ATOM 2486 C C . PHE A 1 309 ? 86.635 -9.946 -102.840 1.00 93.81 309 PHE A C 1
ATOM 2488 O O . PHE A 1 309 ? 87.199 -10.843 -103.460 1.00 93.81 309 PHE A O 1
ATOM 2495 N N . GLN A 1 310 ? 85.835 -9.061 -103.438 1.00 93.81 310 GLN A N 1
ATOM 2496 C CA . GLN A 1 310 ? 85.637 -9.031 -104.885 1.00 93.81 310 GLN A CA 1
ATOM 2497 C C . GLN A 1 310 ? 86.952 -8.732 -105.619 1.00 93.81 310 GLN A C 1
ATOM 2499 O O . GLN A 1 310 ? 87.271 -9.417 -106.586 1.00 93.81 310 GLN A O 1
ATOM 2504 N N . SER A 1 311 ? 87.735 -7.769 -105.121 1.00 92.06 311 SER A N 1
ATOM 2505 C CA . SER A 1 311 ? 89.073 -7.463 -105.642 1.00 92.06 311 SER A CA 1
ATOM 2506 C C . SER A 1 311 ? 90.022 -8.667 -105.531 1.00 92.06 311 SER A C 1
ATOM 2508 O O . SER A 1 311 ? 90.664 -9.036 -106.512 1.00 92.06 311 SER A O 1
ATOM 2510 N N . LEU A 1 312 ? 90.049 -9.354 -104.381 1.00 92.50 312 LEU A N 1
ATOM 2511 C CA . LEU A 1 312 ? 90.849 -10.573 -104.191 1.00 92.50 312 LEU A CA 1
ATOM 2512 C C . LEU A 1 312 ? 90.428 -11.712 -105.134 1.00 92.50 312 LEU A C 1
ATOM 2514 O O . LEU A 1 312 ? 91.280 -12.370 -105.725 1.00 92.50 312 LEU A O 1
ATOM 2518 N N . ALA A 1 313 ? 89.123 -11.935 -105.311 1.00 91.50 313 ALA A N 1
ATOM 2519 C CA . ALA A 1 313 ? 88.611 -12.956 -106.225 1.00 91.50 313 ALA A CA 1
ATOM 2520 C C . ALA A 1 313 ? 88.988 -12.658 -107.685 1.00 91.50 313 ALA A C 1
ATOM 2522 O O . ALA A 1 313 ? 89.309 -13.574 -108.444 1.00 91.50 313 ALA A O 1
ATOM 2523 N N . GLN A 1 314 ? 88.988 -11.379 -108.071 1.00 91.38 314 GLN A N 1
ATOM 2524 C CA . GLN A 1 314 ? 89.440 -10.946 -109.389 1.00 91.38 314 GLN A CA 1
ATOM 2525 C C . GLN A 1 314 ? 90.938 -11.225 -109.582 1.00 91.38 314 GLN A C 1
ATOM 2527 O O . GLN A 1 314 ? 91.305 -11.837 -110.582 1.00 91.38 314 GLN A O 1
ATOM 2532 N N . GLN A 1 315 ? 91.777 -10.915 -108.584 1.00 91.12 315 GLN A N 1
ATOM 2533 C CA . GLN A 1 315 ? 93.206 -11.261 -108.602 1.00 91.12 315 GLN A CA 1
ATOM 2534 C C . GLN A 1 315 ? 93.447 -12.776 -108.726 1.00 91.12 315 GLN A C 1
ATOM 2536 O O . GLN A 1 315 ? 94.321 -13.206 -109.479 1.00 91.12 315 GLN A O 1
ATOM 2541 N N . GLU A 1 316 ? 92.675 -13.611 -108.022 1.00 89.12 316 GLU A N 1
ATOM 2542 C CA . GLU A 1 316 ? 92.783 -15.072 -108.137 1.00 89.12 316 GLU A CA 1
ATOM 2543 C C . GLU A 1 316 ? 92.363 -15.568 -109.533 1.00 89.12 316 GLU A C 1
ATOM 2545 O O . GLU A 1 316 ? 92.995 -16.466 -110.100 1.00 89.12 316 GLU A O 1
ATOM 2550 N N . GLY A 1 317 ? 91.309 -14.976 -110.104 1.00 88.56 317 GLY A N 1
ATOM 2551 C CA . GLY A 1 317 ? 90.869 -15.230 -111.476 1.00 88.56 317 GLY A CA 1
ATOM 2552 C C . GLY A 1 317 ? 91.960 -14.908 -112.497 1.00 88.56 317 GLY A C 1
ATOM 2553 O O . GLY A 1 317 ? 92.302 -15.766 -113.319 1.00 88.56 317 GLY A O 1
ATOM 2554 N N . ASP A 1 318 ? 92.566 -13.726 -112.382 1.00 87.62 318 ASP A N 1
ATOM 2555 C CA . ASP A 1 318 ? 93.688 -13.285 -113.215 1.00 87.62 318 ASP A CA 1
ATOM 2556 C C . ASP A 1 318 ? 94.893 -14.231 -113.073 1.00 87.62 318 ASP A C 1
ATOM 2558 O O . ASP A 1 318 ? 95.497 -14.644 -114.069 1.00 87.62 318 ASP A O 1
ATOM 2562 N N . TRP A 1 319 ? 95.203 -14.674 -111.849 1.00 86.19 319 TRP A N 1
ATOM 2563 C CA . TRP A 1 319 ? 96.268 -15.646 -111.590 1.00 86.19 319 TRP A CA 1
ATOM 2564 C C . TRP A 1 319 ? 95.989 -17.018 -112.224 1.00 86.19 319 TRP A C 1
ATOM 2566 O O . TRP A 1 319 ? 96.875 -17.615 -112.844 1.00 86.19 319 TRP A O 1
ATOM 2576 N N . LYS A 1 320 ? 94.755 -17.532 -112.132 1.00 86.88 320 LYS A N 1
ATOM 2577 C CA . LYS A 1 320 ? 94.355 -18.789 -112.794 1.00 86.88 320 LYS A CA 1
ATOM 2578 C C . LYS A 1 320 ? 94.424 -18.668 -114.316 1.00 86.88 320 LYS A C 1
ATOM 2580 O O . LYS A 1 320 ? 94.865 -19.615 -114.971 1.00 86.88 320 LYS A O 1
ATOM 2585 N N . ALA A 1 321 ? 94.028 -17.526 -114.879 1.00 84.94 321 ALA A N 1
ATOM 2586 C CA . ALA A 1 321 ? 94.156 -17.247 -116.307 1.00 84.94 321 ALA A CA 1
ATOM 2587 C C . ALA A 1 321 ? 95.630 -17.237 -116.752 1.00 84.94 321 ALA A C 1
ATOM 2589 O O . ALA A 1 321 ? 95.974 -17.886 -117.743 1.00 84.94 321 ALA A O 1
ATOM 2590 N N . LEU A 1 322 ? 96.517 -16.599 -115.979 1.00 83.06 322 LEU A N 1
ATOM 2591 C CA . LEU A 1 322 ? 97.970 -16.647 -116.186 1.00 83.06 322 LEU A CA 1
ATOM 2592 C C . LEU A 1 322 ? 98.519 -18.080 -116.123 1.00 83.06 322 LEU A C 1
ATOM 2594 O O . LEU A 1 322 ? 99.327 -18.467 -116.965 1.00 83.06 322 LEU A O 1
ATOM 2598 N N . LYS A 1 323 ? 98.061 -18.892 -115.163 1.00 83.25 323 LYS A N 1
ATOM 2599 C CA . LYS A 1 323 ? 98.480 -20.295 -115.025 1.00 83.25 323 LYS A CA 1
ATOM 2600 C C . LYS A 1 323 ? 98.034 -21.158 -116.209 1.00 83.25 323 LYS A C 1
ATOM 2602 O O . LYS A 1 323 ? 98.806 -22.001 -116.651 1.00 83.25 323 LYS A O 1
ATOM 2607 N N . ARG A 1 324 ? 96.822 -20.943 -116.737 1.00 77.12 324 ARG A N 1
ATOM 2608 C CA . ARG A 1 324 ? 96.319 -21.646 -117.933 1.00 77.12 324 ARG A CA 1
ATOM 2609 C C . ARG A 1 324 ? 97.110 -21.296 -119.193 1.00 77.12 324 ARG A C 1
ATOM 2611 O O . ARG A 1 324 ? 97.358 -22.193 -119.977 1.00 77.12 324 ARG A O 1
ATOM 2618 N N . LYS A 1 325 ? 97.546 -20.041 -119.361 1.00 75.06 325 LYS A N 1
ATOM 2619 C CA . LYS A 1 325 ? 98.396 -19.623 -120.495 1.00 75.06 325 LYS A CA 1
ATOM 2620 C C . LYS A 1 325 ? 99.814 -20.209 -120.471 1.00 75.06 325 LYS A C 1
ATOM 2622 O O . LYS A 1 325 ? 100.485 -20.175 -121.493 1.00 75.06 325 LYS A O 1
ATOM 2627 N N . LYS A 1 326 ? 100.293 -20.678 -119.313 1.00 69.50 326 LYS A N 1
ATOM 2628 C CA . LYS A 1 326 ? 101.631 -21.276 -119.152 1.00 69.50 326 LYS A CA 1
ATOM 2629 C C . LYS A 1 326 ? 101.671 -22.798 -119.368 1.00 69.50 326 LYS A C 1
ATOM 2631 O O . LYS A 1 326 ? 102.764 -23.354 -119.327 1.00 69.50 326 LYS A O 1
ATOM 2636 N N . ARG A 1 327 ? 100.520 -23.464 -119.518 1.00 50.41 327 ARG A N 1
ATOM 2637 C CA . ARG A 1 327 ? 100.412 -24.895 -119.854 1.00 50.41 327 ARG A CA 1
ATOM 2638 C C . ARG A 1 327 ? 100.222 -25.061 -121.351 1.00 50.41 327 ARG A C 1
ATOM 2640 O O . ARG A 1 327 ? 100.752 -26.061 -121.868 1.00 50.41 327 ARG A O 1
#

Foldseek 3Di:
DVVVVVLLVVLVVLVVVLVVLVVCLVVDQLQDPDDPPNVVSLVVLLCLLAVDADQALLSLVSNLSSLVSVCSSCVNNLDDDLSSLLSLLQLLQLQDPDLPDQPDDHHPPHDSDDPSSNNLHLDDQVLAVPADQDDDDNCVSNDPPDDDSSNSNNSSLNSLLSSLVSLVSVLVSCVPPLCLLVSCVSVLSSLVSVVVVVVRHHPVSVVSSVSSNVSNPDDHDHDDDDPDDDDDDDDDDDDDPDDPDDDPPDDPDDDPVVVVVVVVVVVVVVVVVVVVVVVVVVVVVVVVVVVVVVVVVVVVVVVVVVVVVVVVVVVVVVVVVVVVVVD

Organism: NCBI:txid129469